Protein 3DCM (pdb70)

Secondary structure (DSSP, 8-state):
-TTSEEEEEE-SSEE-TT-SEE-PPPPHHHHHHHHHHHHHTT-SEEEEE---HHHHHHHHHHHHHHHTSGGGGT-SSSHHHHTTEEEESSHHHHHHHHHHHHSSPPEEEE--SS--SS-B-HHHHHHHHHH--S-EEEEE--TT---HHHHTT-SEEBPPTTTTSS-----HHHHHHHHHHHHTTT--

Nearest PDB structures (foldseek):
  3dcm-assembly1_X-2  TM=1.005E+00  e=1.474E-40  Thermotoga maritima
  8b1n-assembly1_A  TM=9.626E-01  e=6.301E-23  Calditerrivibrio nitroreducens DSM 19672
  8ri0-assembly1_A  TM=9.372E-01  e=7.337E-21  Calditerrivibrio nitroreducens DSM 19672
  8b1n-assembly1_B  TM=9.411E-01  e=2.298E-20  Calditerrivibrio nitroreducens DSM 19672
  8ri0-assembly1_B  TM=9.219E-01  e=1.674E-20  Calditerrivibrio nitroreducens DSM 19672

Sequence (188 aa):
MLEKVYVALIHYPIKGKDGSIISTAVTNLDVHDIARTARTYNLKGYYIVTNLRAQQDMVSKMLKFWREGFGSRYNPSRAESLKLVKLKSYLEDVLEDIESVEGERPLIFFTSAKKRENDISFEEGRRIIIETEKPVLILLGTGWGLPDEILEISDYVLEPIRAQSDFNHLSVRAAAAIIIDRLIGENY

B-factor: mean 24.38, std 9.19, range [11.13, 71.81]

Structure (mmCIF, N/CA/C/O backbone):
data_3DCM
#
_entry.id   3DCM
#
_cell.length_a   79.648
_cell.length_b   63.402
_cell.length_c   54.522
_cell.angle_alpha   90.000
_cell.angle_beta   129.030
_cell.angle_gamma   90.000
#
_symmetry.space_group_name_H-M   'C 1 2 1'
#
loop_
_entity.id
_entity.type
_entity.pdbx_description
1 polymer 'Uncharacterized protein TM_1570'
2 non-polymer S-ADENOSYLMETHIONINE
3 water water
#
loop_
_atom_site.group_PDB
_atom_site.id
_atom_site.type_symbol
_atom_site.label_atom_id
_atom_site.label_alt_id
_atom_site.label_comp_id
_atom_site.label_asym_id
_atom_site.label_entity_id
_atom_site.label_seq_id
_atom_site.pdbx_PDB_ins_code
_atom_site.Cartn_x
_atom_site.Cartn_y
_atom_site.Cartn_z
_atom_site.occupancy
_atom_site.B_iso_or_equiv
_atom_site.auth_seq_id
_atom_site.auth_comp_id
_atom_site.auth_asym_id
_atom_site.auth_atom_id
_atom_site.pdbx_PDB_model_num
ATOM 1 N N . MET A 1 1 ? 33.214 17.041 5.749 1.00 47.17 1 MET X N 1
ATOM 2 C CA . MET A 1 1 ? 33.924 17.077 7.068 1.00 47.05 1 MET X CA 1
ATOM 3 C C . MET A 1 1 ? 33.863 18.433 7.773 1.00 46.26 1 MET X C 1
ATOM 4 O O . MET A 1 1 ? 33.656 19.473 7.140 1.00 46.39 1 MET X O 1
ATOM 9 N N . LEU A 1 2 ? 34.076 18.399 9.088 1.00 45.15 2 LEU X N 1
ATOM 10 C CA . LEU A 1 2 ? 33.860 19.543 9.977 1.00 43.81 2 LEU X CA 1
ATOM 11 C C . LEU A 1 2 ? 34.745 20.768 9.690 1.00 42.81 2 LEU X C 1
ATOM 12 O O . LEU A 1 2 ? 34.464 21.864 10.185 1.00 42.80 2 LEU X O 1
ATOM 17 N N . GLU A 1 3 ? 35.803 20.582 8.899 1.00 41.25 3 GLU X N 1
ATOM 18 C CA . GLU A 1 3 ? 36.701 21.684 8.522 1.00 39.61 3 GLU X CA 1
ATOM 19 C C . GLU A 1 3 ? 36.302 22.320 7.178 1.00 37.82 3 GLU X C 1
ATOM 20 O O . GLU A 1 3 ? 37.129 22.963 6.514 1.00 37.81 3 GLU X O 1
ATOM 26 N N . LYS A 1 4 ? 35.037 22.149 6.788 1.00 35.10 4 LYS X N 1
ATOM 27 C CA . LYS A 1 4 ? 34.541 22.694 5.525 1.00 32.40 4 LYS X CA 1
ATOM 28 C C . LYS A 1 4 ? 33.087 23.160 5.646 1.00 30.17 4 LYS X C 1
ATOM 29 O O . LYS A 1 4 ? 32.275 22.969 4.741 1.00 29.72 4 LYS X O 1
ATOM 35 N N . VAL A 1 5 ? 32.774 23.774 6.781 1.00 27.33 5 VAL X N 1
ATOM 36 C CA . VAL A 1 5 ? 31.421 24.229 7.069 1.00 24.95 5 VAL X CA 1
ATOM 37 C C . VAL A 1 5 ? 31.406 25.751 7.200 1.00 23.29 5 VAL X C 1
ATOM 38 O O . VAL A 1 5 ? 32.252 26.333 7.881 1.00 22.50 5 VAL X O 1
ATOM 42 N N . TYR A 1 6 ? 30.443 26.377 6.532 1.00 21.44 6 TYR X N 1
ATOM 43 C CA . TYR A 1 6 ? 30.294 27.821 6.550 1.00 20.19 6 TYR X CA 1
ATOM 44 C C . TYR A 1 6 ? 28.933 28.204 7.104 1.00 19.43 6 TYR X C 1
ATOM 45 O O . TYR A 1 6 ? 27.974 27.426 7.039 1.00 19.06 6 TYR X O 1
ATOM 54 N N . VAL A 1 7 ? 28.846 29.416 7.636 1.00 18.27 7 VAL X N 1
ATOM 55 C CA . VAL A 1 7 ? 27.567 29.962 8.053 1.00 17.29 7 VAL X CA 1
ATOM 56 C C . VAL A 1 7 ? 27.392 31.360 7.443 1.00 17.05 7 VAL X C 1
ATOM 57 O O . VAL A 1 7 ? 28.366 32.107 7.283 1.00 16.59 7 VAL X O 1
ATOM 61 N N . ALA A 1 8 ? 26.163 31.693 7.054 1.00 16.35 8 ALA X N 1
ATOM 62 C CA . ALA A 1 8 ? 25.877 33.033 6.552 1.00 15.83 8 ALA X CA 1
ATOM 63 C C . ALA A 1 8 ? 24.626 33.619 7.194 1.00 15.63 8 ALA X C 1
ATOM 64 O O . ALA A 1 8 ? 23.593 32.952 7.306 1.00 15.86 8 ALA X O 1
ATOM 66 N N . LEU A 1 9 ? 24.749 34.864 7.638 1.00 14.83 9 LEU X N 1
ATOM 67 C CA . LEU A 1 9 ? 23.637 35.618 8.182 1.00 14.27 9 LEU X CA 1
ATOM 68 C C . LEU A 1 9 ? 23.101 36.526 7.095 1.00 14.21 9 LEU X C 1
ATOM 69 O O . LEU A 1 9 ? 23.800 37.435 6.628 1.00 14.07 9 LEU X O 1
ATOM 74 N N . ILE A 1 10 ? 21.858 36.278 6.699 1.00 14.23 10 ILE X N 1
ATOM 75 C CA . ILE A 1 10 ? 21.269 36.947 5.547 1.00 14.26 10 ILE X CA 1
ATOM 76 C C . ILE A 1 10 ? 20.454 38.156 5.990 1.00 14.38 10 ILE X C 1
ATOM 77 O O . ILE A 1 10 ? 19.573 38.030 6.830 1.00 13.98 10 ILE X O 1
ATOM 82 N N . HIS A 1 11 ? 20.762 39.320 5.411 1.00 14.53 11 HIS X N 1
ATOM 83 C CA . HIS A 1 11 ? 19.999 40.552 5.661 1.00 14.79 11 HIS X CA 1
ATOM 84 C C . HIS A 1 11 ? 19.208 41.007 4.432 1.00 15.13 11 HIS X C 1
ATOM 85 O O . HIS A 1 11 ? 18.324 41.855 4.543 1.00 15.22 11 HIS X O 1
ATOM 92 N N . TYR A 1 12 ? 19.510 40.404 3.279 1.00 15.19 12 TYR X N 1
ATOM 93 C CA . TYR A 1 12 ? 18.796 40.652 2.027 1.00 15.75 12 TYR X CA 1
ATOM 94 C C . TYR A 1 12 ? 19.037 39.502 1.031 1.00 15.57 12 TYR X C 1
ATOM 95 O O . TYR A 1 12 ? 20.176 39.074 0.862 1.00 15.97 12 TYR X O 1
ATOM 104 N N . PRO A 1 13 ? 17.976 38.992 0.372 1.00 15.83 13 PRO X N 1
ATOM 105 C CA . PRO A 1 13 ? 16.561 39.335 0.533 1.00 16.19 13 PRO X CA 1
ATOM 106 C C . PRO A 1 13 ? 16.007 38.674 1.796 1.00 17.00 13 PRO X C 1
ATOM 107 O O . PRO A 1 13 ? 16.369 37.539 2.099 1.00 17.07 13 PRO X O 1
ATOM 111 N N . ILE A 1 14 ? 15.184 39.408 2.539 1.00 17.81 14 ILE X N 1
ATOM 112 C CA . ILE A 1 14 ? 14.620 38.936 3.803 1.00 18.87 14 ILE X CA 1
ATOM 113 C C . ILE A 1 14 ? 13.127 39.256 3.835 1.00 20.09 14 ILE X C 1
ATOM 114 O O . ILE A 1 14 ? 12.693 40.261 3.266 1.00 20.11 14 ILE X O 1
ATOM 119 N N . LYS A 1 15 ? 12.341 38.394 4.474 1.00 21.46 15 LYS X N 1
ATOM 120 C CA . LYS A 1 15 ? 10.904 38.619 4.602 1.00 22.90 15 LYS X CA 1
ATOM 121 C C . LYS A 1 15 ? 10.615 39.768 5.565 1.00 23.68 15 LYS X C 1
ATOM 122 O O . LYS A 1 15 ? 11.169 39.825 6.659 1.00 23.54 15 LYS X O 1
ATOM 128 N N . GLY A 1 16 ? 9.759 40.692 5.140 1.00 25.01 16 GLY X N 1
ATOM 129 C CA . GLY A 1 16 ? 9.296 41.763 6.015 1.00 26.77 16 GLY X CA 1
ATOM 130 C C . GLY A 1 16 ? 8.064 41.291 6.758 1.00 28.26 16 GLY X C 1
ATOM 131 O O . GLY A 1 16 ? 7.595 40.169 6.533 1.00 28.43 16 GLY X O 1
ATOM 132 N N . LYS A 1 17 ? 7.534 42.146 7.632 1.00 29.46 17 LYS X N 1
ATOM 133 C CA . LYS A 1 17 ? 6.368 41.820 8.458 1.00 31.01 17 LYS X CA 1
ATOM 134 C C . LYS A 1 17 ? 5.162 41.442 7.604 1.00 31.53 17 LYS X C 1
ATOM 135 O O . LYS A 1 17 ? 4.342 40.616 8.002 1.00 31.93 17 LYS X O 1
ATOM 141 N N . ASP A 1 18 ? 5.073 42.059 6.430 1.00 31.99 18 ASP X N 1
ATOM 142 C CA . ASP A 1 18 ? 4.033 41.774 5.449 1.00 32.55 18 ASP X CA 1
ATOM 143 C C . ASP A 1 18 ? 4.594 40.797 4.418 1.00 32.33 18 ASP X C 1
ATOM 144 O O . ASP A 1 18 ? 3.885 40.398 3.482 1.00 32.65 18 ASP X O 1
ATOM 149 N N . GLY A 1 19 ? 5.907 40.487 4.598 1.00 31.81 19 GLY X N 1
ATOM 150 C CA . GLY A 1 19 ? 6.670 39.518 3.793 1.00 30.87 19 GLY X CA 1
ATOM 151 C C . GLY A 1 19 ? 6.402 39.693 2.137 1.00 29.90 19 GLY X C 1
ATOM 152 O O . GLY A 1 19 ? 6.583 38.716 1.414 1.00 30.25 19 GLY X O 1
ATOM 153 N N . SER A 1 20 ? 6.083 40.916 1.566 1.00 28.78 20 SER X N 1
ATOM 154 C CA . SER A 1 20 ? 7.402 41.682 1.002 1.00 27.45 20 SER X CA 1
ATOM 155 C C . SER A 1 20 ? 8.860 41.360 1.374 1.00 26.34 20 SER X C 1
ATOM 156 O O . SER A 1 20 ? 9.182 40.937 2.478 1.00 26.51 20 SER X O 1
ATOM 159 N N . ILE A 1 21 ? 9.729 41.608 0.397 1.00 25.00 21 ILE X N 1
ATOM 160 C CA . ILE A 1 21 ? 11.166 41.501 0.577 1.00 23.66 21 ILE X CA 1
ATOM 161 C C . ILE A 1 21 ? 11.730 42.812 1.115 1.00 22.92 21 ILE X C 1
ATOM 162 O O . ILE A 1 21 ? 11.518 43.879 0.532 1.00 23.01 21 ILE X O 1
ATOM 167 N N . ILE A 1 22 ? 12.451 42.715 2.229 1.00 21.39 22 ILE X N 1
ATOM 168 C CA . ILE A 1 22 ? 13.113 43.861 2.843 1.00 20.36 22 ILE X CA 1
ATOM 169 C C . ILE A 1 22 ? 14.609 43.617 2.983 1.00 20.15 22 ILE X C 1
ATOM 170 O O . ILE A 1 22 ? 15.084 42.508 2.764 1.00 19.62 22 ILE X O 1
ATOM 175 N N . SER A 1 23 ? 15.337 44.667 3.349 1.00 19.64 23 SER X N 1
ATOM 176 C CA . SER A 1 23 ? 16.766 44.591 3.621 1.00 19.33 23 SER X CA 1
ATOM 177 C C . SER A 1 23 ? 17.012 45.091 5.048 1.00 19.38 23 SER X C 1
ATOM 178 O O . SER A 1 23 ? 16.787 46.264 5.353 1.00 19.13 23 SER X O 1
ATOM 181 N N . THR A 1 24 ? 17.453 44.197 5.930 1.00 19.09 24 THR X N 1
ATOM 182 C CA . THR A 1 24 ? 17.576 44.540 7.348 1.00 18.54 24 THR X CA 1
ATOM 183 C C . THR A 1 24 ? 18.930 45.147 7.723 1.00 18.89 24 THR X C 1
ATOM 184 O O . THR A 1 24 ? 19.961 44.860 7.098 1.00 18.80 24 THR X O 1
ATOM 188 N N . ALA A 1 25 ? 18.917 45.982 8.760 1.00 18.69 25 ALA X N 1
ATOM 189 C CA . ALA A 1 25 ? 20.150 46.459 9.372 1.00 19.02 25 ALA X CA 1
ATOM 190 C C . ALA A 1 25 ? 20.863 45.286 10.053 1.00 19.22 25 ALA X C 1
ATOM 191 O O . ALA A 1 25 ? 20.220 44.359 10.548 1.00 19.05 25 ALA X O 1
ATOM 193 N N . VAL A 1 26 ? 22.189 45.318 10.051 1.00 19.75 26 VAL X N 1
ATOM 194 C CA . VAL A 1 26 ? 22.987 44.307 10.742 1.00 20.18 26 VAL X CA 1
ATOM 195 C C . VAL A 1 26 ? 23.062 44.730 12.207 1.00 21.18 26 VAL X C 1
ATOM 196 O O . VAL A 1 26 ? 23.542 45.829 12.501 1.00 20.92 26 VAL X O 1
ATOM 200 N N . THR A 1 27 ? 22.586 43.885 13.125 1.00 21.82 27 THR X N 1
ATOM 201 C CA . THR A 1 27 ? 22.790 44.203 14.538 1.00 22.78 27 THR X CA 1
ATOM 202 C C . THR A 1 27 ? 24.213 43.804 14.894 1.00 23.17 27 THR X C 1
ATOM 203 O O . THR A 1 27 ? 24.659 42.685 14.594 1.00 23.07 27 THR X O 1
ATOM 207 N N . ASN A 1 28 ? 24.942 44.758 15.467 1.00 23.60 28 ASN X N 1
ATOM 208 C CA . ASN A 1 28 ? 26.366 44.599 15.763 1.00 24.24 28 ASN X CA 1
ATOM 209 C C . ASN A 1 28 ? 26.697 43.324 16.534 1.00 23.66 28 ASN X C 1
ATOM 210 O O . ASN A 1 28 ? 27.660 42.624 16.201 1.00 23.85 28 ASN X O 1
ATOM 215 N N . LEU A 1 29 ? 25.897 43.027 17.558 1.00 23.05 29 LEU X N 1
ATOM 216 C CA . LEU A 1 29 ? 26.108 41.830 18.378 1.00 22.46 29 LEU X CA 1
ATOM 217 C C . LEU A 1 29 ? 26.047 40.517 17.596 1.00 21.36 29 LEU X C 1
ATOM 218 O O . LEU A 1 29 ? 26.727 39.565 17.959 1.00 21.03 29 LEU X O 1
ATOM 223 N N . ASP A 1 30 ? 25.251 40.478 16.528 1.00 20.39 30 ASP X N 1
ATOM 224 C CA . ASP A 1 30 ? 25.168 39.294 15.650 1.00 19.93 30 ASP X CA 1
ATOM 225 C C . ASP A 1 30 ? 26.503 38.940 15.022 1.00 19.62 30 ASP X C 1
ATOM 226 O O . ASP A 1 30 ? 26.799 37.767 14.786 1.00 19.58 30 ASP X O 1
ATOM 231 N N . VAL A 1 31 ? 27.308 39.955 14.732 1.00 19.64 31 VAL X N 1
ATOM 232 C CA . VAL A 1 31 ? 28.608 39.709 14.115 1.00 19.42 31 VAL X CA 1
ATOM 233 C C . VAL A 1 31 ? 29.533 39.022 15.119 1.00 19.22 31 VAL X C 1
ATOM 234 O O . VAL A 1 31 ? 30.053 37.950 14.829 1.00 19.06 31 VAL X O 1
ATOM 238 N N . HIS A 1 32 ? 29.703 39.628 16.296 1.00 18.85 32 HIS X N 1
ATOM 239 C CA . HIS A 1 32 ? 30.542 39.074 17.372 1.00 18.96 32 HIS X CA 1
ATOM 240 C C . HIS A 1 32 ? 30.025 37.727 17.876 1.00 18.01 32 HIS X C 1
ATOM 241 O O . HIS A 1 32 ? 30.806 36.808 18.110 1.00 17.83 32 HIS X O 1
ATOM 248 N N . ASP A 1 33 ? 28.706 37.627 18.043 1.00 17.10 33 ASP X N 1
ATOM 249 C CA . ASP A 1 33 ? 28.077 36.475 18.686 1.00 16.80 33 ASP X CA 1
ATOM 250 C C . ASP A 1 33 ? 28.248 35.214 17.846 1.00 16.49 33 ASP X C 1
ATOM 251 O O . ASP A 1 33 ? 28.722 34.188 18.332 1.00 16.50 33 ASP X O 1
ATOM 256 N N . ILE A 1 34 ? 27.856 35.300 16.582 1.00 16.32 34 ILE X N 1
ATOM 257 C CA . ILE A 1 34 ? 27.895 34.135 15.703 1.00 16.06 34 ILE X CA 1
ATOM 258 C C . ILE A 1 34 ? 29.333 33.810 15.255 1.00 16.07 34 ILE X C 1
ATOM 259 O O . ILE A 1 34 ? 29.659 32.650 15.006 1.00 15.48 34 ILE X O 1
ATOM 264 N N . ALA A 1 35 ? 30.199 34.827 15.195 1.00 16.02 35 ALA X N 1
ATOM 265 C CA . ALA A 1 35 ? 31.629 34.588 14.964 1.00 15.72 35 ALA X CA 1
ATOM 266 C C . ALA A 1 35 ? 32.241 33.723 16.068 1.00 15.70 35 ALA X C 1
ATOM 267 O O . ALA A 1 35 ? 32.986 32.798 15.781 1.00 15.55 35 ALA X O 1
ATOM 269 N N . ARG A 1 36 ? 31.919 34.020 17.326 1.00 15.57 36 ARG X N 1
ATOM 270 C CA . ARG A 1 36 ? 32.382 33.203 18.454 1.00 15.91 36 ARG X CA 1
ATOM 271 C C . ARG A 1 36 ? 31.873 31.758 18.378 1.00 15.23 36 ARG X C 1
ATOM 272 O O . ARG A 1 36 ? 32.613 30.822 18.660 1.00 15.13 36 ARG X O 1
ATOM 280 N N . THR A 1 37 ? 30.608 31.581 18.004 1.00 14.58 37 THR X N 1
ATOM 281 C CA . THR A 1 37 ? 30.037 30.236 17.857 1.00 14.77 37 THR X CA 1
ATOM 282 C C . THR A 1 37 ? 30.744 29.491 16.724 1.00 15.10 37 THR X C 1
ATOM 283 O O . THR A 1 37 ? 31.172 28.348 16.894 1.00 15.28 37 THR X O 1
ATOM 287 N N . ALA A 1 38 ? 30.898 30.158 15.579 1.00 15.32 38 ALA X N 1
ATOM 288 C CA . ALA A 1 38 ? 31.597 29.565 14.443 1.00 15.85 38 ALA X CA 1
ATOM 289 C C . ALA A 1 38 ? 33.030 29.181 14.829 1.00 16.12 38 ALA X C 1
ATOM 290 O O . ALA A 1 38 ? 33.499 28.085 14.498 1.00 16.00 38 ALA X O 1
ATOM 292 N N . ARG A 1 39 ? 33.710 30.073 15.554 1.00 16.40 39 ARG X N 1
ATOM 293 C CA . ARG A 1 39 ? 35.101 29.829 15.955 1.00 16.98 39 ARG X CA 1
ATOM 294 C C . ARG A 1 39 ? 35.227 28.652 16.928 1.00 17.29 39 ARG X C 1
ATOM 295 O O . ARG A 1 39 ? 36.117 27.808 16.787 1.00 17.79 39 ARG X O 1
ATOM 303 N N . THR A 1 40 ? 34.332 28.609 17.908 1.00 17.53 40 THR X N 1
ATOM 304 C CA . THR A 1 40 ? 34.268 27.527 18.895 1.00 17.73 40 THR X CA 1
ATOM 305 C C . THR A 1 40 ? 34.134 26.142 18.243 1.00 18.11 40 THR X C 1
ATOM 306 O O . THR A 1 40 ? 34.789 25.187 18.666 1.00 18.36 40 THR X O 1
ATOM 310 N N . TYR A 1 41 ? 33.324 26.049 17.190 1.00 18.29 41 TYR X N 1
ATOM 311 C CA . TYR A 1 41 ? 33.083 24.775 16.502 1.00 18.44 41 TYR X CA 1
ATOM 312 C C . TYR A 1 41 ? 33.958 24.577 15.258 1.00 19.02 41 TYR X C 1
ATOM 313 O O . TYR A 1 41 ? 33.729 23.664 14.455 1.00 18.34 41 TYR X O 1
ATOM 322 N N . ASN A 1 42 ? 34.975 25.430 15.119 1.00 19.85 42 ASN X N 1
ATOM 323 C CA . ASN A 1 42 ? 35.954 25.326 14.027 1.00 20.64 42 ASN X CA 1
ATOM 324 C C . ASN A 1 42 ? 35.353 25.354 12.615 1.00 20.76 42 ASN X C 1
ATOM 325 O O . ASN A 1 42 ? 35.807 24.634 11.720 1.00 21.24 42 ASN X O 1
ATOM 330 N N . LEU A 1 43 ? 34.331 26.188 12.424 1.00 20.53 43 LEU X N 1
ATOM 331 C CA . LEU A 1 43 ? 33.778 26.433 11.094 1.00 20.41 43 LEU X CA 1
ATOM 332 C C . LEU A 1 43 ? 34.791 27.224 10.267 1.00 20.11 43 LEU X C 1
ATOM 333 O O . LEU A 1 43 ? 35.681 27.879 10.818 1.00 19.49 43 LEU X O 1
ATOM 338 N N . LYS A 1 44 ? 34.665 27.145 8.947 1.00 19.70 44 LYS X N 1
ATOM 339 C CA . LYS A 1 44 ? 35.658 27.747 8.067 1.00 19.55 44 LYS X CA 1
ATOM 340 C C . LYS A 1 44 ? 35.447 29.246 7.861 1.00 18.95 44 LYS X C 1
ATOM 341 O O . LYS A 1 44 ? 36.413 30.006 7.756 1.00 18.91 44 LYS X O 1
ATOM 347 N N . GLY A 1 45 ? 34.187 29.666 7.819 1.00 18.47 45 GLY X N 1
ATOM 348 C CA . GLY A 1 45 ? 33.850 31.058 7.564 1.00 17.97 45 GLY X CA 1
ATOM 349 C C . GLY A 1 45 ? 32.453 31.446 8.005 1.00 17.98 45 GLY X C 1
ATOM 350 O O . GLY A 1 45 ? 31.540 30.610 8.074 1.00 17.44 45 GLY X O 1
ATOM 351 N N . TYR A 1 46 ? 32.306 32.732 8.309 1.00 17.49 46 TYR X N 1
ATOM 352 C CA . TYR A 1 46 ? 31.035 33.326 8.673 1.00 17.14 46 TYR X CA 1
ATOM 353 C C . TYR A 1 46 ? 30.827 34.538 7.774 1.00 17.26 46 TYR X C 1
ATOM 354 O O . TYR A 1 46 ? 31.561 35.529 7.860 1.00 17.05 46 TYR X O 1
ATOM 363 N N . TYR A 1 47 ? 29.832 34.440 6.893 1.00 17.00 47 TYR X N 1
ATOM 364 C CA . TYR A 1 47 ? 29.503 35.532 5.989 1.00 16.90 47 TYR X CA 1
ATOM 365 C C . TYR A 1 47 ? 28.391 36.422 6.536 1.00 16.78 47 TYR X C 1
ATOM 366 O O . TYR A 1 47 ? 27.363 35.933 7.004 1.00 16.29 47 TYR X O 1
ATOM 375 N N . ILE A 1 48 ? 28.625 37.730 6.481 1.00 16.76 48 ILE X N 1
ATOM 376 C CA . ILE A 1 48 ? 27.601 38.729 6.757 1.00 16.65 48 ILE X CA 1
ATOM 377 C C . ILE A 1 48 ? 27.172 39.265 5.411 1.00 16.48 48 ILE X C 1
ATOM 378 O O . ILE A 1 48 ? 27.969 39.879 4.687 1.00 16.14 48 ILE X O 1
ATOM 383 N N . VAL A 1 49 ? 25.909 39.023 5.077 1.00 15.99 49 VAL X N 1
ATOM 384 C CA . VAL A 1 49 ? 25.396 39.321 3.760 1.00 15.95 49 VAL X CA 1
ATOM 385 C C . VAL A 1 49 ? 24.427 40.495 3.856 1.00 15.68 49 VAL X C 1
ATOM 386 O O . VAL A 1 49 ? 23.373 40.384 4.466 1.00 15.81 49 VAL X O 1
ATOM 390 N N . THR A 1 50 ? 24.806 41.620 3.251 1.00 15.29 50 THR X N 1
ATOM 391 C CA . THR A 1 50 ? 23.973 42.821 3.234 1.00 15.17 50 THR X CA 1
ATOM 392 C C . THR A 1 50 ? 24.297 43.685 2.012 1.00 15.38 50 THR X C 1
ATOM 393 O O . THR A 1 50 ? 25.469 43.930 1.712 1.00 15.33 50 THR X O 1
ATOM 397 N N . ASN A 1 51 ? 23.253 44.133 1.318 1.00 15.68 51 ASN X N 1
ATOM 398 C CA . ASN A 1 51 ? 23.407 44.997 0.142 1.00 16.19 51 ASN X CA 1
ATOM 399 C C . ASN A 1 51 ? 23.267 46.485 0.495 1.00 16.80 51 ASN X C 1
ATOM 400 O O . ASN A 1 51 ? 23.185 47.334 -0.397 1.00 16.85 51 ASN X O 1
ATOM 405 N N . LEU A 1 52 ? 23.210 46.785 1.792 1.00 17.27 52 LEU X N 1
ATOM 406 C CA . LEU A 1 52 ? 23.131 48.169 2.262 1.00 18.03 52 LEU X CA 1
ATOM 407 C C . LEU A 1 52 ? 24.530 48.705 2.532 1.00 18.26 52 LEU X C 1
ATOM 408 O O . LEU A 1 52 ? 25.228 48.239 3.436 1.00 18.68 52 LEU X O 1
ATOM 413 N N . ARG A 1 53 ? 24.950 49.684 1.733 1.00 19.19 53 ARG X N 1
ATOM 414 C CA . ARG A 1 53 ? 26.302 50.239 1.866 1.00 19.47 53 ARG X CA 1
ATOM 415 C C . ARG A 1 53 ? 26.569 50.852 3.250 1.00 19.59 53 ARG X C 1
ATOM 416 O O . ARG A 1 53 ? 27.684 50.764 3.739 1.00 19.68 53 ARG X O 1
ATOM 424 N N . ALA A 1 54 ? 25.548 51.439 3.878 1.00 20.13 54 ALA X N 1
ATOM 425 C CA . ALA A 1 54 ? 25.676 51.944 5.263 1.00 21.14 54 ALA X CA 1
ATOM 426 C C . ALA A 1 54 ? 25.998 50.815 6.262 1.00 21.57 54 ALA X C 1
ATOM 427 O O . ALA A 1 54 ? 26.782 51.012 7.194 1.00 21.40 54 ALA X O 1
ATOM 429 N N . GLN A 1 55 ? 25.397 49.641 6.052 1.00 22.08 55 GLN X N 1
ATOM 430 C CA . GLN A 1 55 ? 25.671 48.461 6.887 1.00 22.40 55 GLN X CA 1
ATOM 431 C C . GLN A 1 55 ? 27.050 47.876 6.613 1.00 23.05 55 GLN X C 1
ATOM 432 O O . GLN A 1 55 ? 27.779 47.542 7.550 1.00 23.00 55 GLN X O 1
ATOM 438 N N . GLN A 1 56 ? 27.405 47.770 5.330 1.00 23.79 56 GLN X N 1
ATOM 439 C CA . GLN A 1 56 ? 28.732 47.304 4.901 1.00 24.99 56 GLN X CA 1
ATOM 440 C C . GLN A 1 56 ? 29.845 48.183 5.478 1.00 25.29 56 GLN X C 1
ATOM 441 O O . GLN A 1 56 ? 30.902 47.686 5.877 1.00 25.48 56 GLN X O 1
ATOM 447 N N . ASP A 1 57 ? 29.594 49.490 5.521 1.00 25.77 57 ASP X N 1
ATOM 448 C CA . ASP A 1 57 ? 30.539 50.445 6.093 1.00 26.37 57 ASP X CA 1
ATOM 449 C C . ASP A 1 57 ? 30.688 50.249 7.608 1.00 26.06 57 ASP X C 1
ATOM 450 O O . ASP A 1 57 ? 31.803 50.116 8.111 1.00 25.90 57 ASP X O 1
ATOM 455 N N . MET A 1 58 ? 29.566 50.217 8.324 1.00 26.18 58 MET X N 1
ATOM 456 C CA . MET A 1 58 ? 29.575 49.961 9.774 1.00 26.39 58 MET X CA 1
ATOM 457 C C . MET A 1 58 ? 30.299 48.654 10.127 1.00 26.01 58 MET X C 1
ATOM 458 O O . MET A 1 58 ? 31.151 48.644 11.012 1.00 25.55 58 MET X O 1
ATOM 463 N N . VAL A 1 59 ? 29.974 47.563 9.430 1.00 25.93 59 VAL X N 1
ATOM 464 C CA . VAL A 1 59 ? 30.629 46.272 9.685 1.00 25.96 59 VAL X CA 1
ATOM 465 C C . VAL A 1 59 ? 32.140 46.289 9.372 1.00 26.16 59 VAL X C 1
ATOM 466 O O . VAL A 1 59 ? 32.938 45.793 10.170 1.00 25.62 59 VAL X O 1
ATOM 470 N N . SER A 1 60 ? 32.527 46.871 8.234 1.00 26.65 60 SER X N 1
ATOM 471 C CA . SER A 1 60 ? 33.947 47.003 7.866 1.00 27.39 60 SER X CA 1
ATOM 472 C C . SER A 1 60 ? 34.755 47.787 8.894 1.00 27.63 60 SER X C 1
ATOM 473 O O . SER A 1 60 ? 35.864 47.387 9.253 1.00 27.63 60 SER X O 1
ATOM 476 N N . LYS A 1 61 ? 34.203 48.912 9.348 1.00 28.00 61 LYS X N 1
ATOM 477 C CA . LYS A 1 61 ? 34.867 49.752 10.343 1.00 28.48 61 LYS X CA 1
ATOM 478 C C . LYS A 1 61 ? 35.022 48.985 11.656 1.00 28.55 61 LYS X C 1
ATOM 479 O O . LYS A 1 61 ? 36.105 48.955 12.256 1.00 28.40 61 LYS X O 1
ATOM 485 N N . MET A 1 62 ? 33.938 48.341 12.079 1.00 28.57 62 MET X N 1
ATOM 486 C CA . MET A 1 62 ? 33.951 47.514 13.275 1.00 28.95 62 MET X CA 1
ATOM 487 C C . MET A 1 62 ? 34.982 46.383 13.178 1.00 28.62 62 MET X C 1
ATOM 488 O O . MET A 1 62 ? 35.706 46.120 14.136 1.00 28.19 62 MET X O 1
ATOM 493 N N . LEU A 1 63 ? 35.045 45.727 12.020 1.00 28.49 63 LEU X N 1
ATOM 494 C CA . LEU A 1 63 ? 35.999 44.646 11.799 1.00 28.59 63 LEU X CA 1
ATOM 495 C C . LEU A 1 63 ? 37.452 45.107 11.949 1.00 29.10 63 LEU X C 1
ATOM 496 O O . LEU A 1 63 ? 38.232 44.458 12.646 1.00 28.76 63 LEU X O 1
ATOM 501 N N . LYS A 1 64 ? 37.818 46.232 11.334 1.00 29.76 64 LYS X N 1
ATOM 502 C CA . LYS A 1 64 ? 39.201 46.708 11.478 1.00 30.73 64 LYS X CA 1
ATOM 503 C C . LYS A 1 64 ? 39.548 47.291 12.854 1.00 30.86 64 LYS X C 1
ATOM 504 O O . LYS A 1 64 ? 40.696 47.200 13.282 1.00 30.53 64 LYS X O 1
ATOM 510 N N . PHE A 1 65 ? 38.564 47.853 13.555 1.00 31.30 65 PHE X N 1
ATOM 511 C CA . PHE A 1 65 ? 38.770 48.254 14.949 1.00 32.09 65 PHE X CA 1
ATOM 512 C C . PHE A 1 65 ? 39.206 47.045 15.774 1.00 32.69 65 PHE X C 1
ATOM 513 O O . PHE A 1 65 ? 40.202 47.108 16.497 1.00 32.56 65 PHE X O 1
ATOM 521 N N . TRP A 1 66 ? 38.469 45.943 15.642 1.00 33.31 66 TRP X N 1
ATOM 522 C CA . TRP A 1 66 ? 38.740 44.739 16.424 1.00 34.16 66 TRP X CA 1
ATOM 523 C C . TRP A 1 66 ? 39.842 43.844 15.849 1.00 34.91 66 TRP X C 1
ATOM 524 O O . TRP A 1 66 ? 40.425 43.048 16.582 1.00 35.10 66 TRP X O 1
ATOM 535 N N . ARG A 1 67 ? 40.131 43.981 14.555 1.00 35.88 67 ARG X N 1
ATOM 536 C CA . ARG A 1 67 ? 41.145 43.148 13.891 1.00 36.89 67 ARG X CA 1
ATOM 537 C C . ARG A 1 67 ? 42.509 43.833 13.720 1.00 37.63 67 ARG X C 1
ATOM 538 O O . ARG A 1 67 ? 43.544 43.164 13.733 1.00 37.80 67 ARG X O 1
ATOM 546 N N . GLU A 1 68 ? 42.500 45.157 13.583 1.00 38.53 68 GLU X N 1
ATOM 547 C CA . GLU A 1 68 ? 43.715 45.942 13.344 1.00 39.56 68 GLU X CA 1
ATOM 548 C C . GLU A 1 68 ? 43.912 47.058 14.381 1.00 39.80 68 GLU X C 1
ATOM 549 O O . GLU A 1 68 ? 45.041 47.320 14.811 1.00 40.12 68 GLU X O 1
ATOM 555 N N . GLY A 1 69 ? 42.815 47.705 14.777 1.00 40.06 69 GLY X N 1
ATOM 556 C CA . GLY A 1 69 ? 42.856 48.862 15.675 1.00 40.21 69 GLY X CA 1
ATOM 557 C C . GLY A 1 69 ? 43.067 48.536 17.144 1.00 40.50 69 GLY X C 1
ATOM 558 O O . GLY A 1 69 ? 43.551 47.457 17.492 1.00 40.33 69 GLY X O 1
ATOM 559 N N . PHE A 1 70 ? 42.702 49.483 18.006 1.00 41.00 70 PHE X N 1
ATOM 560 C CA . PHE A 1 70 ? 42.859 49.346 19.458 1.00 41.50 70 PHE X CA 1
ATOM 561 C C . PHE A 1 70 ? 42.153 48.112 20.011 1.00 41.95 70 PHE X C 1
ATOM 562 O O . PHE A 1 70 ? 42.674 47.447 20.909 1.00 41.84 70 PHE X O 1
ATOM 570 N N . GLY A 1 71 ? 40.978 47.811 19.459 1.00 42.58 71 GLY X N 1
ATOM 571 C CA . GLY A 1 71 ? 40.216 46.615 19.823 1.00 43.63 71 GLY X CA 1
ATOM 572 C C . GLY A 1 71 ? 41.000 45.317 19.749 1.00 44.50 71 GLY X C 1
ATOM 573 O O . GLY A 1 71 ? 40.806 44.426 20.577 1.00 44.49 71 GLY X O 1
ATOM 574 N N . SER A 1 72 ? 41.894 45.219 18.765 1.00 45.53 72 SER X N 1
ATOM 575 C CA . SER A 1 72 ? 42.750 44.042 18.585 1.00 46.66 72 SER X CA 1
ATOM 576 C C . SER A 1 72 ? 43.834 43.890 19.660 1.00 47.46 72 SER X C 1
ATOM 577 O O . SER A 1 72 ? 44.526 42.868 19.706 1.00 47.74 72 SER X O 1
ATOM 580 N N . ARG A 1 73 ? 43.982 44.895 20.520 1.00 48.43 73 ARG X N 1
ATOM 581 C CA . ARG A 1 73 ? 45.018 44.855 21.555 1.00 49.48 73 ARG X CA 1
ATOM 582 C C . ARG A 1 73 ? 44.486 44.855 22.994 1.00 49.93 73 ARG X C 1
ATOM 583 O O . ARG A 1 73 ? 45.282 44.900 23.941 1.00 50.31 73 ARG X O 1
ATOM 591 N N . TYR A 1 74 ? 43.157 44.800 23.166 1.00 50.40 74 TYR X N 1
ATOM 592 C CA . TYR A 1 74 ? 42.584 44.698 24.521 1.00 50.88 74 TYR X CA 1
ATOM 593 C C . TYR A 1 74 ? 41.464 43.655 24.670 1.00 50.84 74 TYR X C 1
ATOM 594 O O . TYR A 1 74 ? 40.963 43.408 25.788 1.00 50.81 74 TYR X O 1
ATOM 603 N N . ASN A 1 75 ? 41.056 43.063 23.549 1.00 50.78 75 ASN X N 1
ATOM 604 C CA . ASN A 1 75 ? 40.561 41.688 23.550 1.00 50.75 75 ASN X CA 1
ATOM 605 C C . ASN A 1 75 ? 41.812 40.826 23.105 1.00 50.49 75 ASN X C 1
ATOM 606 O O . ASN A 1 75 ? 43.016 41.179 23.278 1.00 50.70 75 ASN X O 1
ATOM 611 N N . PRO A 1 76 ? 41.596 39.782 22.250 1.00 50.12 76 PRO X N 1
ATOM 612 C CA . PRO A 1 76 ? 42.157 38.464 22.204 1.00 49.60 76 PRO X CA 1
ATOM 613 C C . PRO A 1 76 ? 41.502 37.062 22.699 1.00 48.93 76 PRO X C 1
ATOM 614 O O . PRO A 1 76 ? 42.235 36.115 23.090 1.00 49.21 76 PRO X O 1
ATOM 618 N N . SER A 1 77 ? 40.159 36.871 22.594 1.00 47.77 77 SER X N 1
ATOM 619 C CA . SER A 1 77 ? 39.521 36.702 21.235 1.00 46.63 77 SER X CA 1
ATOM 620 C C . SER A 1 77 ? 38.260 37.293 20.926 1.00 45.62 77 SER X C 1
ATOM 621 O O . SER A 1 77 ? 37.250 36.582 20.790 1.00 45.59 77 SER X O 1
ATOM 624 N N . ARG A 1 78 ? 38.280 38.626 20.772 1.00 44.13 78 ARG X N 1
ATOM 625 C CA . ARG A 1 78 ? 37.373 39.244 19.842 1.00 42.50 78 ARG X CA 1
ATOM 626 C C . ARG A 1 78 ? 37.971 39.041 18.445 1.00 40.97 78 ARG X C 1
ATOM 627 O O . ARG A 1 78 ? 37.320 38.471 17.566 1.00 40.62 78 ARG X O 1
ATOM 635 N N . ALA A 1 79 ? 39.232 39.450 18.269 1.00 39.04 79 ALA X N 1
ATOM 636 C CA . ALA A 1 79 ? 39.931 39.383 16.976 1.00 37.16 79 ALA X CA 1
ATOM 637 C C . ALA A 1 79 ? 40.121 37.973 16.433 1.00 35.80 79 ALA X C 1
ATOM 638 O O . ALA A 1 79 ? 40.064 37.768 15.224 1.00 35.67 79 ALA X O 1
ATOM 640 N N . GLU A 1 80 ? 40.362 37.017 17.327 1.00 34.11 80 GLU X N 1
ATOM 641 C CA . GLU A 1 80 ? 40.526 35.608 16.963 1.00 32.71 80 GLU X CA 1
ATOM 642 C C . GLU A 1 80 ? 39.251 35.063 16.323 1.00 31.42 80 GLU X C 1
ATOM 643 O O . GLU A 1 80 ? 39.303 34.446 15.263 1.00 31.31 80 GLU X O 1
ATOM 649 N N . SER A 1 81 ? 38.112 35.304 16.966 1.00 29.52 81 SER X N 1
ATOM 650 C CA . SER A 1 81 ? 36.832 34.860 16.428 1.00 28.05 81 SER X CA 1
ATOM 651 C C . SER A 1 81 ? 36.429 35.643 15.174 1.00 27.02 81 SER X C 1
ATOM 652 O O . SER A 1 81 ? 35.866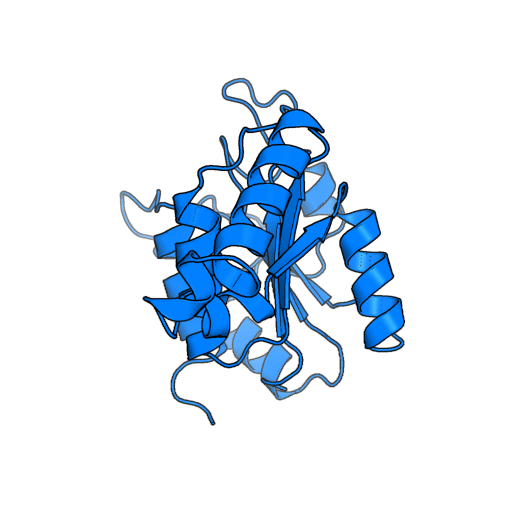 35.076 14.236 1.00 26.67 81 SER X O 1
ATOM 655 N N . LEU A 1 82 ? 36.755 36.934 15.144 1.00 25.65 82 LEU X N 1
ATOM 656 C CA . LEU A 1 82 ? 36.355 37.815 14.038 1.00 24.57 82 LEU X CA 1
ATOM 657 C C . LEU A 1 82 ? 37.126 37.604 12.730 1.00 23.95 82 LEU X C 1
ATOM 658 O O . LEU A 1 82 ? 36.700 38.092 11.685 1.00 23.43 82 LEU X O 1
ATOM 663 N N . LYS A 1 83 ? 38.244 36.880 12.792 1.00 23.52 83 LYS X N 1
ATOM 664 C CA . LYS A 1 83 ? 39.035 36.551 11.599 1.00 23.50 83 LYS X CA 1
ATOM 665 C C . LYS A 1 83 ? 38.229 35.718 10.595 1.00 22.92 83 LYS X C 1
ATOM 666 O O . LYS A 1 83 ? 38.497 35.748 9.398 1.00 22.75 83 LYS X O 1
ATOM 672 N N . LEU A 1 84 ? 37.232 34.995 11.102 1.00 22.22 84 LEU X N 1
ATOM 673 C CA . LEU A 1 84 ? 36.367 34.145 10.290 1.00 21.72 84 LEU X CA 1
ATOM 674 C C . LEU A 1 84 ? 35.351 34.932 9.461 1.00 21.08 84 LEU X C 1
ATOM 675 O O . LEU A 1 84 ? 34.769 34.391 8.514 1.00 21.06 84 LEU X O 1
ATOM 680 N N . VAL A 1 85 ? 35.138 36.197 9.824 1.00 20.53 85 VAL X N 1
ATOM 681 C CA . VAL A 1 85 ? 34.069 37.016 9.236 1.00 20.00 85 VAL X CA 1
ATOM 682 C C . VAL A 1 85 ? 34.463 37.584 7.868 1.00 20.20 85 VAL X C 1
ATOM 683 O O . VAL A 1 85 ? 35.558 38.135 7.697 1.00 19.80 85 VAL X O 1
ATOM 687 N N . LYS A 1 86 ? 33.559 37.426 6.905 1.00 20.13 86 LYS X N 1
ATOM 688 C CA . LYS A 1 86 ? 33.680 38.037 5.584 1.00 20.62 86 LYS X CA 1
ATOM 689 C C . LYS A 1 86 ? 32.380 38.742 5.237 1.00 20.26 86 LYS X C 1
ATOM 690 O O . LYS A 1 86 ? 31.295 38.192 5.427 1.00 20.16 86 LYS X O 1
ATOM 696 N N . LEU A 1 87 ? 32.498 39.957 4.717 1.00 20.34 87 LEU X N 1
ATOM 697 C CA . LEU A 1 87 ? 31.354 40.719 4.244 1.00 20.55 87 LEU X CA 1
ATOM 698 C C . LEU A 1 87 ? 31.109 40.462 2.776 1.00 20.27 87 LEU X C 1
ATOM 699 O O . LEU A 1 87 ? 32.041 40.520 1.974 1.00 20.56 87 LEU X O 1
ATOM 704 N N . LYS A 1 88 ? 29.854 40.197 2.421 1.00 19.59 88 LYS X N 1
ATOM 705 C CA . LYS A 1 88 ? 29.461 40.046 1.021 1.00 19.35 88 LYS X CA 1
ATOM 706 C C . LYS A 1 88 ? 28.134 40.753 0.783 1.00 19.16 88 LYS X C 1
ATOM 707 O O . LYS A 1 88 ? 27.309 40.834 1.686 1.00 19.05 88 LYS X O 1
ATOM 713 N N . SER A 1 89 ? 27.934 41.272 -0.425 1.00 18.58 89 SER X N 1
ATOM 714 C CA . SER A 1 89 ? 26.724 42.033 -0.734 1.00 18.60 89 SER X CA 1
ATOM 715 C C . SER A 1 89 ? 25.482 41.168 -0.996 1.00 18.35 89 SER X C 1
ATOM 716 O O . SER A 1 89 ? 24.364 41.592 -0.703 1.00 18.15 89 SER X O 1
ATOM 719 N N . TYR A 1 90 ? 25.685 39.971 -1.551 1.00 18.34 90 TYR X N 1
ATOM 720 C CA . TYR A 1 90 ? 24.585 39.073 -1.949 1.00 18.22 90 TYR X CA 1
ATOM 721 C C . TYR A 1 90 ? 24.930 37.633 -1.658 1.00 17.83 90 TYR X C 1
ATOM 722 O O . TYR A 1 90 ? 26.113 37.281 -1.548 1.00 17.43 90 TYR X O 1
ATOM 731 N N . LEU A 1 91 ? 23.892 36.804 -1.540 1.00 17.50 91 LEU X N 1
ATOM 732 C CA . LEU A 1 91 ? 24.070 35.372 -1.358 1.00 18.03 91 LEU X CA 1
ATOM 733 C C . LEU A 1 91 ? 24.887 34.783 -2.507 1.00 18.27 91 LEU X C 1
ATOM 734 O O . LEU A 1 91 ? 25.776 33.973 -2.280 1.00 17.85 91 LEU X O 1
ATOM 739 N N . GLU A 1 92 ? 24.594 35.223 -3.732 1.00 18.87 92 GLU X N 1
ATOM 740 C CA . GLU A 1 92 ? 25.331 34.771 -4.915 1.00 19.50 92 GLU X CA 1
ATOM 741 C C . GLU A 1 92 ? 26.836 35.012 -4.767 1.00 19.35 92 GLU X C 1
ATOM 742 O O . GLU A 1 92 ? 27.636 34.183 -5.188 1.00 19.12 92 GLU X O 1
ATOM 748 N N . ASP A 1 93 ? 27.211 36.130 -4.143 1.00 19.22 93 ASP X N 1
ATOM 749 C CA . ASP A 1 93 ? 28.631 36.445 -3.911 1.00 19.52 93 ASP X CA 1
ATOM 750 C C . ASP A 1 93 ? 29.277 35.508 -2.894 1.00 19.21 93 ASP X C 1
ATOM 751 O O . ASP A 1 93 ? 30.474 35.207 -2.975 1.00 19.06 93 ASP X O 1
ATOM 756 N N . VAL A 1 94 ? 28.481 35.078 -1.920 1.00 18.87 94 VAL X N 1
ATOM 757 C CA . VAL A 1 94 ? 28.907 34.072 -0.962 1.00 18.54 94 VAL X CA 1
ATOM 758 C C . VAL A 1 94 ? 29.160 32.755 -1.695 1.00 18.41 94 VAL X C 1
ATOM 759 O O . VAL A 1 94 ? 30.237 32.175 -1.575 1.00 17.82 94 VAL X O 1
ATOM 763 N N . LEU A 1 95 ? 28.168 32.301 -2.462 1.00 18.85 95 LEU X N 1
ATOM 764 C CA . LEU A 1 95 ? 28.283 31.055 -3.223 1.00 19.60 95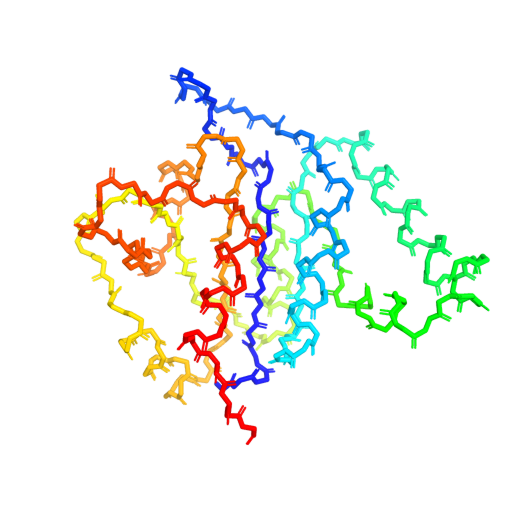 LEU X CA 1
ATOM 765 C C . LEU A 1 95 ? 29.498 31.069 -4.149 1.00 20.49 95 LEU X C 1
ATOM 766 O O . LEU A 1 95 ? 30.237 30.090 -4.231 1.00 21.04 95 LEU X O 1
ATOM 771 N N . GLU A 1 96 ? 29.715 32.200 -4.812 1.00 21.50 96 GLU X N 1
ATOM 772 C CA . GLU A 1 96 ? 30.847 32.389 -5.719 1.00 22.57 96 GLU X CA 1
ATOM 773 C C . GLU A 1 96 ? 32.189 32.324 -4.970 1.00 22.36 96 GLU X C 1
ATOM 774 O O . GLU A 1 96 ? 33.153 31.741 -5.473 1.00 22.25 96 GLU X O 1
ATOM 780 N N . ASP A 1 97 ? 32.234 32.901 -3.768 1.00 21.88 97 ASP X N 1
ATOM 781 C CA . ASP A 1 97 ? 33.450 32.908 -2.942 1.00 22.07 97 ASP X CA 1
ATOM 782 C C . ASP A 1 97 ? 33.837 31.499 -2.481 1.00 22.13 97 ASP X C 1
ATOM 783 O O . ASP A 1 97 ? 34.998 31.106 -2.593 1.00 21.88 97 ASP X O 1
ATOM 788 N N . ILE A 1 98 ? 32.855 30.756 -1.964 1.00 22.48 98 ILE X N 1
ATOM 789 C CA . ILE A 1 98 ? 33.054 29.370 -1.524 1.00 22.94 98 ILE X CA 1
ATOM 790 C C . ILE A 1 98 ? 33.491 28.478 -2.696 1.00 23.81 98 ILE X C 1
ATOM 791 O O . ILE A 1 98 ? 34.394 27.656 -2.549 1.00 23.78 98 ILE X O 1
ATOM 796 N N . GLU A 1 99 ? 32.879 28.670 -3.862 1.00 24.99 99 GLU X N 1
ATOM 797 C CA . GLU A 1 99 ? 33.309 27.962 -5.077 1.00 26.14 99 GLU X CA 1
ATOM 798 C C . GLU A 1 99 ? 34.778 28.245 -5.417 1.00 26.66 99 GLU X C 1
ATOM 799 O O . GLU A 1 99 ? 35.515 27.326 -5.777 1.00 27.07 99 GLU X O 1
ATOM 805 N N . SER A 1 100 ? 35.204 29.504 -5.292 1.00 27.02 100 SER X N 1
ATOM 806 C CA . SER A 1 100 ? 36.613 29.868 -5.501 1.00 27.41 100 SER X CA 1
ATOM 807 C C . SER A 1 100 ? 37.528 29.208 -4.479 1.00 27.12 100 SER X C 1
ATOM 808 O O . SER A 1 100 ? 38.609 28.723 -4.821 1.00 27.30 100 SER X O 1
ATOM 811 N N . VAL A 1 101 ? 37.089 29.205 -3.224 1.00 26.68 101 VAL X N 1
ATOM 812 C CA . VAL A 1 101 ? 37.869 28.648 -2.124 1.00 26.10 101 VAL X CA 1
ATOM 813 C C . VAL A 1 101 ? 37.924 27.118 -2.169 1.00 25.87 101 VAL X C 1
ATOM 814 O O . VAL A 1 101 ? 38.976 26.521 -1.929 1.00 25.50 101 VAL X O 1
ATOM 818 N N . GLU A 1 102 ? 36.789 26.495 -2.475 1.00 25.73 102 GLU X N 1
ATOM 819 C CA . GLU A 1 102 ? 36.639 25.044 -2.347 1.00 25.83 102 GLU X CA 1
ATOM 820 C C . GLU A 1 102 ? 36.654 24.287 -3.678 1.00 26.00 102 GLU X C 1
ATOM 821 O O . GLU A 1 102 ? 36.701 23.055 -3.686 1.00 25.88 102 GLU X O 1
ATOM 827 N N . GLY A 1 103 ? 36.602 25.025 -4.785 1.00 26.07 103 GLY X N 1
ATOM 828 C CA . GLY A 1 103 ? 36.571 24.436 -6.128 1.00 26.80 103 GLY X CA 1
ATOM 829 C C . GLY A 1 103 ? 35.195 23.953 -6.544 1.00 26.94 103 GLY X C 1
ATOM 830 O O . GLY A 1 103 ? 35.036 23.322 -7.589 1.00 27.22 103 GLY X O 1
ATOM 831 N N . GLU A 1 104 ? 34.194 24.282 -5.734 1.00 27.11 104 GLU X N 1
ATOM 832 C CA . GLU A 1 104 ? 32.880 23.660 -5.811 1.00 26.99 104 GLU X CA 1
ATOM 833 C C . GLU A 1 104 ? 31.853 24.492 -5.036 1.00 26.59 104 GLU X C 1
ATOM 834 O O . GLU A 1 104 ? 32.137 24.956 -3.932 1.00 26.60 104 GLU X O 1
ATOM 840 N N . ARG A 1 105 ? 30.671 24.684 -5.620 1.00 25.82 105 ARG X N 1
ATOM 841 C CA . ARG A 1 105 ? 29.572 25.360 -4.928 1.00 25.32 105 ARG X CA 1
ATOM 842 C C . ARG A 1 105 ? 29.064 24.514 -3.759 1.00 23.94 105 ARG X C 1
ATOM 843 O O . ARG A 1 105 ? 29.044 23.291 -3.857 1.00 23.74 105 ARG X O 1
ATOM 851 N N . PRO A 1 106 ? 28.690 25.159 -2.631 1.00 22.66 106 PRO X N 1
ATOM 852 C CA . PRO A 1 106 ? 28.331 24.393 -1.434 1.00 21.69 106 PRO X CA 1
ATOM 853 C C . PRO A 1 106 ? 26.932 23.779 -1.454 1.00 21.08 106 PRO X C 1
ATOM 854 O O . PRO A 1 106 ? 26.067 24.233 -2.193 1.00 20.99 106 PRO X O 1
ATOM 858 N N . LEU A 1 107 ? 26.727 22.752 -0.631 1.00 20.42 107 LEU X N 1
ATOM 859 C CA . LEU A 1 107 ? 25.382 22.322 -0.253 1.00 19.76 107 LEU X CA 1
ATOM 860 C C . LEU A 1 107 ? 24.784 23.381 0.670 1.00 19.42 107 LEU X C 1
ATOM 861 O O . LEU A 1 107 ? 25.420 23.791 1.642 1.00 19.62 107 LEU X O 1
ATOM 866 N N . ILE A 1 108 ? 23.567 23.814 0.360 1.00 18.88 108 ILE X N 1
ATOM 867 C CA . ILE A 1 108 ? 22.898 24.863 1.120 1.00 18.85 108 ILE X CA 1
ATOM 868 C C . ILE A 1 108 ? 21.860 24.285 2.077 1.00 18.77 108 ILE X C 1
ATOM 869 O O . ILE A 1 108 ? 20.960 23.539 1.671 1.00 18.88 108 ILE X O 1
ATOM 874 N N . PHE A 1 109 ? 22.013 24.637 3.351 1.00 18.69 109 PHE X N 1
ATOM 875 C CA . PHE A 1 109 ? 21.094 24.255 4.412 1.00 18.29 109 PHE X CA 1
ATOM 876 C C . PHE A 1 109 ? 20.283 2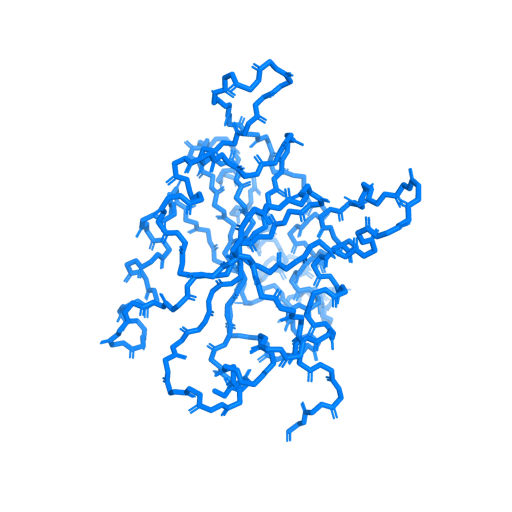5.468 4.860 1.00 18.12 109 PHE X C 1
ATOM 877 O O . PHE A 1 109 ? 20.822 26.407 5.455 1.00 17.86 109 PHE X O 1
ATOM 885 N N . PHE A 1 110 ? 18.986 25.426 4.549 1.00 17.23 110 PHE X N 1
ATOM 886 C CA . PHE A 1 110 ? 18.007 26.444 4.913 1.00 16.56 110 PHE X CA 1
ATOM 887 C C . PHE A 1 110 ? 17.557 26.161 6.333 1.00 16.34 110 PHE X C 1
ATOM 888 O O . PHE A 1 110 ? 17.390 24.997 6.713 1.00 16.26 110 PHE X O 1
ATOM 896 N N . THR A 1 111 ? 17.372 27.217 7.122 1.00 15.83 111 THR X N 1
ATOM 897 C CA . THR A 1 111 ? 16.895 27.068 8.497 1.00 16.03 111 THR X CA 1
ATOM 898 C C . THR A 1 111 ? 15.670 27.939 8.724 1.00 16.15 111 THR X C 1
ATOM 899 O O . THR A 1 111 ? 15.574 29.036 8.176 1.00 16.50 111 THR X O 1
ATOM 903 N N . SER A 1 112 ? 14.742 27.437 9.532 1.00 16.44 112 SER X N 1
ATOM 904 C CA . SER A 1 112 ? 13.487 28.130 9.820 1.00 16.68 112 SER X CA 1
ATOM 905 C C . SER A 1 112 ? 12.787 27.503 11.015 1.00 17.03 112 SER X C 1
ATOM 906 O O . SER A 1 112 ? 12.768 26.277 11.149 1.00 16.57 112 SER X O 1
ATOM 909 N N . ALA A 1 113 ? 12.208 28.350 11.870 1.00 17.44 113 ALA X N 1
ATOM 910 C CA . ALA A 1 113 ? 11.317 27.900 12.939 1.00 18.52 113 ALA X CA 1
ATOM 911 C C . ALA A 1 113 ? 10.034 27.287 12.391 1.00 19.33 113 ALA X C 1
ATOM 912 O O . ALA A 1 113 ? 9.382 26.496 13.075 1.00 19.21 113 ALA X O 1
ATOM 914 N N . LYS A 1 114 ? 9.686 27.656 11.160 1.00 20.22 114 LYS X N 1
ATOM 915 C CA . LYS A 1 114 ? 8.424 27.245 10.533 1.00 21.47 114 LYS X CA 1
ATOM 916 C C . LYS A 1 114 ? 8.569 25.940 9.751 1.00 22.11 114 LY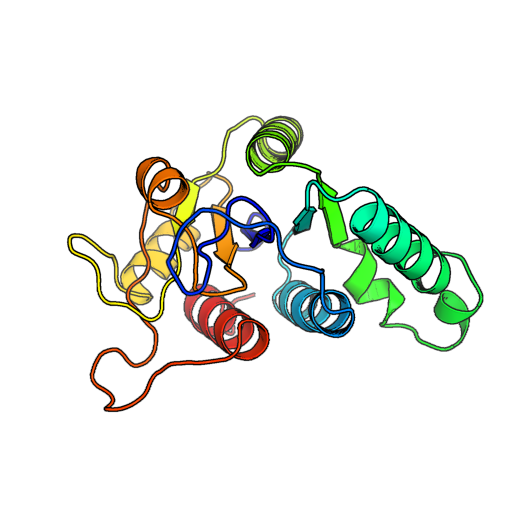S X C 1
ATOM 917 O O . LYS A 1 114 ? 9.364 25.844 8.811 1.00 21.70 114 LYS X O 1
ATOM 923 N N . LYS A 1 115 ? 7.773 24.950 10.141 1.00 23.04 115 LYS X N 1
ATOM 924 C CA . LYS A 1 115 ? 7.808 23.626 9.532 1.00 24.64 115 LYS X CA 1
ATOM 925 C C . LYS A 1 115 ? 7.494 23.657 8.037 1.00 25.38 115 LYS X C 1
ATOM 926 O O . LYS A 1 115 ? 6.446 24.155 7.615 1.00 25.61 115 LYS X O 1
ATOM 932 N N . ARG A 1 116 ? 8.422 23.126 7.252 1.00 26.35 116 ARG X N 1
ATOM 933 C CA . ARG A 1 116 ? 8.250 22.982 5.814 1.00 27.72 116 ARG X CA 1
ATOM 934 C C . ARG A 1 116 ? 8.048 21.528 5.451 1.00 28.26 116 ARG X C 1
ATOM 935 O O . ARG A 1 116 ? 8.451 20.624 6.190 1.00 28.55 116 ARG X O 1
ATOM 943 N N . GLU A 1 117 ? 7.420 21.323 4.298 1.00 28.71 117 GLU X N 1
ATOM 944 C CA . GLU A 1 117 ? 7.411 20.040 3.613 1.00 29.33 117 GLU X CA 1
ATOM 945 C C . GLU A 1 117 ? 8.837 19.667 3.199 1.00 28.86 117 GLU X C 1
ATOM 946 O O . GLU A 1 117 ? 9.650 20.543 2.906 1.00 29.13 117 GLU X O 1
ATOM 952 N N . ASN A 1 118 ? 9.138 18.370 3.190 1.00 28.46 118 ASN X N 1
ATOM 953 C CA . ASN A 1 118 ? 10.400 17.854 2.653 1.00 27.99 118 ASN X CA 1
ATOM 954 C C . ASN A 1 118 ? 11.668 18.412 3.318 1.00 27.28 118 ASN X C 1
ATOM 955 O O . ASN A 1 118 ? 12.603 18.851 2.638 1.00 27.32 118 ASN X O 1
ATOM 960 N N . ASP A 1 119 ? 11.699 18.386 4.645 1.00 26.14 119 ASP X N 1
ATOM 961 C CA . ASP A 1 119 ? 12.888 18.823 5.379 1.00 25.41 119 ASP X CA 1
ATOM 962 C C . ASP A 1 119 ? 13.694 17.613 5.866 1.00 24.76 119 ASP X C 1
ATOM 963 O O . ASP A 1 119 ? 13.251 16.466 5.713 1.00 24.83 119 ASP X O 1
ATOM 968 N N . ILE A 1 120 ? 14.878 17.864 6.426 1.00 23.60 120 ILE X N 1
ATOM 969 C CA . ILE A 1 120 ? 15.697 16.801 7.014 1.00 22.72 120 ILE X CA 1
ATOM 970 C C . ILE A 1 120 ? 15.863 17.001 8.519 1.00 22.11 120 ILE X C 1
ATOM 971 O O . ILE A 1 120 ? 15.776 18.124 9.018 1.00 22.03 120 ILE X O 1
ATOM 976 N N . SER A 1 121 ? 16.093 15.909 9.242 1.00 21.28 121 SER X N 1
ATOM 977 C CA . SER A 1 121 ? 16.352 16.009 10.670 1.00 20.48 121 SER X CA 1
ATOM 978 C C . SER A 1 121 ? 17.795 16.454 10.864 1.00 20.04 121 SER X C 1
ATOM 979 O O . SER A 1 121 ? 18.588 16.424 9.925 1.00 19.52 121 SER X O 1
ATOM 982 N N . PHE A 1 122 ? 18.130 16.858 12.083 1.00 19.77 122 PHE X N 1
ATOM 983 C CA . PHE A 1 122 ? 19.511 17.199 12.409 1.00 20.19 122 PHE X CA 1
ATOM 984 C C . PHE A 1 122 ? 20.445 15.985 12.358 1.00 20.01 122 PHE X C 1
ATOM 985 O O . PHE A 1 122 ? 21.619 16.126 12.025 1.00 20.06 122 PHE X O 1
ATOM 993 N N . GLU A 1 123 ? 19.912 14.800 12.668 1.00 20.04 123 GLU X N 1
ATOM 994 C CA . GLU A 1 123 ? 20.650 13.538 12.519 1.00 20.31 123 GLU X CA 1
ATOM 995 C C . GLU A 1 123 ? 21.011 13.303 11.044 1.00 19.62 123 GLU X C 1
ATOM 996 O O . GLU A 1 123 ? 22.151 12.949 10.716 1.00 19.67 123 GLU X O 1
ATOM 1002 N N . GLU A 1 124 ? 20.030 13.516 10.171 1.00 19.04 124 GLU X N 1
ATOM 1003 C CA . GLU A 1 124 ? 20.221 13.432 8.718 1.00 18.60 124 GLU X CA 1
ATOM 1004 C C . GLU A 1 124 ? 21.201 14.489 8.199 1.00 18.16 124 GLU X C 1
ATOM 1005 O O . GLU A 1 124 ? 22.014 14.207 7.320 1.00 17.99 124 GLU X O 1
ATOM 1011 N N . GLY A 1 125 ? 21.133 15.694 8.765 1.00 17.83 125 GLY X N 1
ATOM 1012 C CA . GLY A 1 125 ? 22.073 16.765 8.442 1.00 17.95 125 GLY X CA 1
ATOM 1013 C C . GLY A 1 125 ? 23.490 16.447 8.881 1.00 18.38 125 GLY X C 1
ATOM 1014 O O . GLY A 1 125 ? 24.439 16.684 8.141 1.00 17.83 125 GLY X O 1
ATOM 1015 N N . ARG A 1 126 ? 23.626 15.904 10.089 1.00 18.92 126 ARG X N 1
ATOM 1016 C CA . ARG A 1 126 ? 24.930 15.499 10.626 1.00 20.18 126 ARG X CA 1
ATOM 1017 C C . ARG A 1 126 ? 25.563 14.447 9.718 1.00 20.33 126 ARG X C 1
ATOM 1018 O O . ARG A 1 126 ? 26.738 14.545 9.370 1.00 20.20 126 ARG X O 1
ATOM 1026 N N . ARG A 1 127 ? 24.760 13.457 9.327 1.00 20.65 127 ARG X N 1
ATOM 1027 C CA . ARG A 1 127 ? 25.201 12.398 8.425 1.00 21.52 127 ARG X CA 1
ATOM 1028 C C . ARG A 1 127 ? 25.769 12.969 7.121 1.00 21.11 127 ARG X C 1
ATOM 1029 O O . ARG A 1 127 ? 26.861 12.587 6.699 1.00 21.02 127 ARG X O 1
ATOM 1037 N N . ILE A 1 128 ? 25.037 13.893 6.503 1.00 20.95 128 ILE X N 1
ATOM 1038 C CA . ILE A 1 128 ? 25.496 14.556 5.280 1.00 21.08 128 ILE X CA 1
ATOM 1039 C C . ILE A 1 128 ? 26.882 15.189 5.487 1.00 21.96 128 ILE X C 1
ATOM 1040 O O . ILE A 1 128 ? 27.800 14.952 4.701 1.00 21.89 128 ILE X O 1
ATOM 1045 N N . ILE A 1 129 ? 27.038 15.959 6.562 1.00 22.64 129 ILE X N 1
ATOM 1046 C CA . ILE A 1 129 ? 28.306 16.652 6.836 1.00 23.75 129 ILE X CA 1
ATOM 1047 C C . ILE A 1 129 ? 29.458 15.668 7.077 1.00 24.14 129 ILE X C 1
ATOM 1048 O O . ILE A 1 129 ? 30.588 15.925 6.652 1.00 24.26 129 ILE X O 1
ATOM 1053 N N . ILE A 1 130 ? 29.162 14.545 7.736 1.00 24.61 130 ILE X N 1
ATOM 1054 C CA . ILE A 1 130 ? 30.154 13.479 7.980 1.00 25.59 130 ILE X CA 1
ATOM 1055 C C . ILE A 1 130 ? 30.622 12.831 6.669 1.00 25.39 130 ILE X C 1
ATOM 1056 O O . ILE A 1 130 ? 31.826 12.698 6.424 1.00 25.83 130 ILE X O 1
ATOM 1061 N N . GLU A 1 131 ? 29.659 12.468 5.826 1.00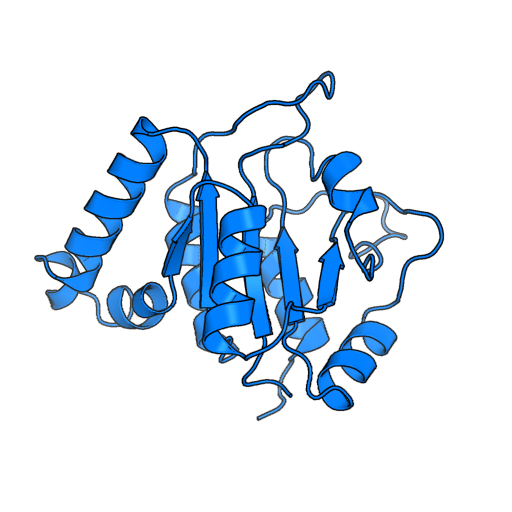 25.05 131 GLU X N 1
ATOM 1062 C CA . GLU A 1 131 ? 29.901 11.660 4.629 1.00 24.67 131 GLU X CA 1
ATOM 1063 C C . GLU A 1 131 ? 30.350 12.453 3.396 1.00 24.36 131 GLU X C 1
ATOM 1064 O O . GLU A 1 131 ? 30.937 11.887 2.474 1.00 24.35 131 GLU X O 1
ATOM 1070 N N . THR A 1 132 ? 30.065 13.753 3.377 1.00 24.01 132 THR X N 1
ATOM 1071 C CA . THR A 1 132 ? 30.342 14.582 2.202 1.00 23.76 132 THR X CA 1
ATOM 1072 C C . THR A 1 132 ? 31.785 15.082 2.117 1.00 23.63 132 THR X C 1
ATOM 1073 O O . THR A 1 132 ? 32.471 15.223 3.132 1.00 24.10 132 THR X O 1
ATOM 1077 N N . GLU A 1 133 ? 32.222 15.348 0.890 1.00 23.46 133 GLU X N 1
ATOM 1078 C CA . GLU A 1 133 ? 33.457 16.078 0.616 1.00 23.29 133 GLU X CA 1
ATOM 1079 C C . GLU A 1 133 ? 33.132 17.476 0.098 1.00 22.57 133 GLU X C 1
ATOM 1080 O O . GLU A 1 133 ? 34.030 18.279 -0.158 1.00 22.16 133 GLU X O 1
ATOM 1086 N N . LYS A 1 134 ? 31.840 17.756 -0.065 1.00 21.77 134 LYS X N 1
ATOM 1087 C CA . LYS A 1 134 ? 31.381 19.070 -0.501 1.00 21.17 134 LYS X CA 1
ATOM 1088 C C . LYS A 1 134 ? 31.413 20.073 0.659 1.00 20.68 134 LYS X C 1
ATOM 1089 O O . LYS A 1 134 ? 31.195 19.687 1.813 1.00 20.68 134 LYS X O 1
ATOM 1095 N N . PRO A 1 135 ? 31.678 21.362 0.360 1.00 20.27 135 PRO X N 1
ATOM 1096 C CA . PRO A 1 135 ? 31.462 22.396 1.382 1.00 19.85 135 PRO X CA 1
ATOM 1097 C C . PRO A 1 135 ? 29.983 22.505 1.741 1.00 19.50 135 PRO X C 1
ATOM 1098 O O . PRO A 1 135 ? 29.123 22.256 0.897 1.00 19.50 135 PRO X O 1
ATOM 1102 N N . VAL A 1 136 ? 29.699 22.865 2.990 1.00 19.03 136 VAL X N 1
ATOM 1103 C CA . VAL A 1 136 ? 28.332 23.040 3.462 1.00 18.33 136 VAL X CA 1
ATOM 1104 C C . VAL A 1 136 ? 28.153 24.492 3.914 1.00 17.63 136 VAL X C 1
ATOM 1105 O O . VAL A 1 136 ? 29.050 25.073 4.513 1.00 17.43 136 VAL X O 1
ATOM 1109 N N . LEU A 1 137 ? 27.011 25.078 3.569 1.00 16.97 137 LEU X N 1
ATOM 1110 C CA . LEU A 1 137 ? 26.686 26.450 3.946 1.00 16.52 137 LEU X CA 1
ATOM 1111 C C . LEU A 1 137 ? 25.340 26.462 4.644 1.00 16.42 137 LEU X C 1
ATOM 1112 O O . LEU A 1 137 ? 24.313 26.085 4.050 1.00 16.91 137 LEU X O 1
ATOM 1117 N N . ILE A 1 138 ? 25.369 26.869 5.910 1.00 15.52 138 ILE X N 1
ATOM 1118 C CA . ILE A 1 138 ? 24.188 27.007 6.739 1.00 15.03 138 ILE X CA 1
ATOM 1119 C C . ILE A 1 138 ? 23.672 28.445 6.622 1.00 14.69 138 ILE X C 1
ATOM 1120 O O . ILE A 1 138 ? 24.405 29.398 6.875 1.00 13.72 138 ILE X O 1
ATOM 1125 N N . LEU A 1 139 ? 22.413 28.594 6.213 1.00 14.06 139 LEU X N 1
ATOM 1126 C CA . LEU A 1 139 ? 21.841 29.912 6.038 1.00 14.18 139 LEU X CA 1
ATOM 1127 C C . LEU A 1 139 ? 20.958 30.260 7.215 1.00 13.94 139 LEU X C 1
ATOM 1128 O O . LEU A 1 139 ? 20.118 29.459 7.644 1.00 14.37 139 LEU X O 1
ATOM 1133 N N . LEU A 1 140 ? 21.162 31.468 7.720 1.00 13.65 140 LEU X N 1
ATOM 1134 C CA . LEU A 1 140 ? 20.389 32.008 8.837 1.00 13.61 140 LEU X CA 1
ATOM 1135 C C . LEU A 1 140 ? 19.724 33.308 8.431 1.00 13.86 140 LEU X C 1
ATOM 1136 O O . LEU A 1 140 ? 20.342 34.160 7.775 1.00 14.13 140 LEU X O 1
ATOM 1141 N N . GLY A 1 141 ? 18.473 33.473 8.842 1.00 14.01 141 GLY X N 1
ATOM 1142 C CA . GLY A 1 141 ? 17.719 34.664 8.490 1.00 14.80 141 GLY X CA 1
ATOM 1143 C C . GLY A 1 141 ? 17.713 35.752 9.546 1.00 15.12 141 GLY X C 1
ATOM 1144 O O . GLY A 1 141 ? 18.188 35.559 10.667 1.00 15.12 141 GLY X O 1
ATOM 1145 N N . THR A 1 142 ? 17.184 36.907 9.149 1.00 15.53 142 THR X N 1
ATOM 1146 C CA . THR A 1 142 ? 16.895 38.028 10.037 1.00 15.87 142 THR X CA 1
ATOM 1147 C C . THR A 1 142 ? 15.463 38.459 9.712 1.00 16.55 142 THR X C 1
ATOM 1148 O O . THR A 1 142 ? 14.762 37.753 8.977 1.00 16.56 142 THR X O 1
ATOM 1152 N N . GLY A 1 143 ? 15.019 39.585 10.269 1.00 17.24 143 GLY X N 1
ATOM 1153 C CA . GLY A 1 143 ? 13.670 40.093 10.014 1.00 18.34 143 GLY X CA 1
ATOM 1154 C C . GLY A 1 143 ? 12.629 39.046 10.351 1.00 19.12 143 GLY X C 1
ATOM 1155 O O . GLY A 1 143 ? 12.607 38.534 11.470 1.00 19.29 143 GLY X O 1
ATOM 1156 N N . TRP A 1 144 ? 11.783 38.717 9.378 1.00 19.33 144 TRP X N 1
ATOM 1157 C CA . TRP A 1 144 ? 10.747 37.700 9.555 1.00 19.71 144 TRP X CA 1
ATOM 1158 C C . TRP A 1 144 ? 11.071 36.383 8.844 1.00 19.21 144 TRP X C 1
ATOM 1159 O O . TRP A 1 144 ? 10.188 35.574 8.567 1.00 18.78 144 TRP X O 1
ATOM 1170 N N . GLY A 1 145 ? 12.355 36.164 8.576 1.00 18.79 145 GLY X N 1
ATOM 1171 C CA . GLY A 1 145 ? 12.823 34.858 8.128 1.00 18.28 145 GLY X CA 1
ATOM 1172 C C . GLY A 1 145 ? 13.336 34.865 6.705 1.00 17.92 145 GLY X C 1
ATOM 1173 O O . GLY A 1 145 ? 13.181 35.853 5.991 1.00 18.25 145 GLY X O 1
ATOM 1174 N N . LEU A 1 146 ? 13.945 33.751 6.300 1.00 17.34 146 LEU X N 1
ATOM 1175 C CA . LEU A 1 146 ? 14.464 33.588 4.942 1.00 16.74 146 LEU X CA 1
ATOM 1176 C C . LEU A 1 146 ? 13.315 33.456 3.938 1.00 17.11 146 LEU X C 1
ATOM 1177 O O . LEU A 1 146 ? 12.353 32.725 4.191 1.00 17.00 146 LEU X O 1
ATOM 1182 N N . PRO A 1 147 ? 13.408 34.167 2.795 1.00 17.52 147 PRO X N 1
ATOM 1183 C CA . PRO A 1 147 ? 12.316 34.176 1.819 1.00 17.72 147 PRO X CA 1
ATOM 1184 C C . PRO A 1 147 ? 12.265 32.949 0.907 1.00 18.34 147 PRO X C 1
ATOM 1185 O O . PRO A 1 147 ? 13.248 32.193 0.805 1.00 17.80 147 PRO X O 1
ATOM 1189 N N . ASP A 1 148 ? 11.130 32.780 0.223 1.00 19.07 148 ASP X N 1
ATOM 1190 C CA . ASP A 1 148 ? 10.929 31.662 -0.708 1.00 19.99 148 ASP X CA 1
ATOM 1191 C C . ASP A 1 148 ? 11.980 31.571 -1.810 1.00 20.16 148 ASP X C 1
ATOM 1192 O O . ASP A 1 148 ? 12.394 30.474 -2.171 1.00 20.28 148 ASP X O 1
ATOM 1197 N N . GLU A 1 149 ? 12.429 32.716 -2.331 1.00 20.37 149 GLU X N 1
ATOM 1198 C CA . GLU A 1 149 ? 13.474 32.720 -3.368 1.00 20.75 149 GLU X CA 1
ATOM 1199 C C . GLU A 1 149 ? 14.784 32.066 -2.909 1.00 20.36 149 GLU X C 1
ATOM 1200 O O . GLU A 1 149 ? 15.511 31.499 -3.721 1.00 20.09 149 GLU X O 1
ATOM 1206 N N . ILE A 1 150 ? 15.077 32.159 -1.615 1.00 19.88 150 ILE X N 1
ATOM 1207 C CA . ILE A 1 150 ? 16.231 31.470 -1.031 1.00 20.05 150 ILE X CA 1
ATOM 1208 C C . ILE A 1 150 ? 15.891 29.996 -0.726 1.00 20.25 150 ILE X C 1
ATOM 1209 O O . ILE A 1 150 ? 16.715 29.104 -0.953 1.00 19.93 150 ILE X O 1
ATOM 1214 N N . LEU A 1 151 ? 14.680 29.752 -0.224 1.00 21.09 151 LEU X N 1
ATOM 1215 C CA . LEU A 1 151 ? 14.148 28.386 -0.081 1.00 22.02 151 LEU X CA 1
ATOM 1216 C C . LEU A 1 151 ? 14.276 27.600 -1.387 1.00 22.62 151 LEU X C 1
ATOM 1217 O O . LEU A 1 151 ? 14.705 26.441 -1.383 1.00 22.86 151 LEU X O 1
ATOM 1222 N N . GLU A 1 152 ? 13.947 28.250 -2.504 1.00 23.30 152 GLU X N 1
ATOM 1223 C CA . GLU A 1 152 ? 13.956 27.597 -3.818 1.00 23.83 152 GLU X CA 1
ATOM 1224 C C . GLU A 1 152 ? 15.324 27.138 -4.297 1.00 23.26 152 GLU X C 1
ATOM 1225 O O . GLU A 1 152 ? 15.417 26.199 -5.088 1.00 23.53 152 GLU X O 1
ATOM 1231 N N . ILE A 1 153 ? 16.380 27.799 -3.827 1.00 22.54 153 ILE X N 1
ATOM 1232 C CA . ILE A 1 153 ? 17.745 27.433 -4.209 1.00 21.88 153 ILE X CA 1
ATOM 1233 C C . ILE A 1 153 ? 18.492 26.628 -3.137 1.00 21.18 153 ILE X C 1
ATOM 1234 O O . ILE A 1 153 ? 19.653 26.290 -3.316 1.00 20.77 153 ILE X O 1
ATOM 1239 N N . SER A 1 154 ? 17.819 26.314 -2.032 1.00 20.87 154 SER X N 1
ATOM 1240 C CA . SER A 1 154 ? 18.433 25.524 -0.956 1.00 20.36 154 SER X CA 1
ATOM 1241 C C . SER A 1 154 ? 18.374 24.028 -1.258 1.00 20.36 154 SER X C 1
ATOM 1242 O O . SER A 1 154 ? 17.341 23.533 -1.706 1.00 20.66 154 SER X O 1
ATOM 1245 N N . ASP A 1 155 ? 19.481 23.323 -1.025 1.00 19.79 155 ASP X N 1
ATOM 1246 C CA . ASP A 1 155 ? 19.545 21.876 -1.250 1.00 19.56 155 ASP X CA 1
ATOM 1247 C C . ASP A 1 155 ? 18.775 21.122 -0.174 1.00 19.39 155 ASP X C 1
ATOM 1248 O O . ASP A 1 155 ? 18.071 20.148 -0.467 1.00 18.96 155 ASP X O 1
ATOM 1253 N N . TYR A 1 156 ? 18.897 21.596 1.067 1.00 18.53 156 TYR X N 1
ATOM 1254 C CA . TYR A 1 156 ? 18.272 20.964 2.219 1.00 18.07 156 TYR X CA 1
ATOM 1255 C C . TYR A 1 156 ? 17.647 22.019 3.129 1.00 18.14 156 TYR X C 1
ATOM 1256 O O . TYR A 1 156 ? 18.177 23.124 3.280 1.00 17.73 156 TYR X O 1
ATOM 1265 N N . VAL A 1 157 ? 16.506 21.670 3.713 1.00 17.66 157 VAL X N 1
ATOM 1266 C CA . VAL A 1 157 ? 15.900 22.465 4.757 1.00 17.80 157 VAL X CA 1
ATOM 1267 C C . VAL A 1 157 ? 16.029 21.612 5.993 1.00 17.96 157 VAL X C 1
ATOM 1268 O O . VAL A 1 157 ? 15.522 20.490 6.028 1.00 18.01 157 VAL X O 1
ATOM 1272 N N . LEU A 1 158 ? 16.743 22.127 6.986 1.00 17.72 158 LEU X N 1
ATOM 1273 C CA . LEU A 1 158 ? 16.789 21.505 8.296 1.00 17.73 158 LEU X CA 1
ATOM 1274 C C . LEU A 1 158 ? 15.460 21.725 8.971 1.00 17.64 158 LEU X C 1
ATOM 1275 O O . LEU A 1 158 ? 14.897 22.817 8.881 1.00 17.75 158 LEU X O 1
ATOM 1280 N N . GLU A 1 159 ? 14.959 20.691 9.646 1.00 17.60 159 GLU X N 1
ATOM 1281 C CA . GLU A 1 159 ? 13.734 20.795 10.421 1.00 17.96 159 GLU X CA 1
ATOM 1282 C C . GLU A 1 159 ? 13.873 21.925 11.451 1.00 17.69 159 GLU X C 1
ATOM 1283 O O . GLU A 1 159 ? 14.990 22.292 11.835 1.00 17.63 159 GLU X O 1
ATOM 1289 N N . PRO A 1 160 ? 12.742 22.493 11.886 1.00 17.81 160 PRO X N 1
ATOM 1290 C CA . PRO A 1 160 ? 12.831 23.509 12.927 1.00 17.83 160 PRO X CA 1
ATOM 1291 C C . PRO A 1 160 ? 13.366 22.921 14.226 1.00 17.98 160 PRO X C 1
ATOM 1292 O O . PRO A 1 160 ? 13.099 21.755 14.537 1.00 18.03 160 PRO X O 1
ATOM 1296 N N . ILE A 1 161 ? 14.113 23.732 14.968 1.00 17.58 161 ILE X N 1
ATOM 1297 C CA . ILE A 1 161 ? 14.434 23.427 16.352 1.00 17.60 161 ILE X CA 1
ATOM 1298 C C . ILE A 1 161 ? 13.131 23.486 17.127 1.00 17.94 161 ILE X C 1
ATOM 1299 O O . ILE A 1 161 ? 12.354 24.425 16.952 1.00 17.97 161 ILE X O 1
ATOM 1304 N N . ARG A 1 162 ? 12.900 22.480 17.970 1.00 18.15 162 ARG X N 1
ATOM 1305 C CA . ARG A 1 162 ? 11.727 22.427 18.844 1.00 18.91 162 ARG X CA 1
ATOM 1306 C C . ARG A 1 162 ? 10.410 22.634 18.090 1.00 19.32 162 ARG X C 1
ATOM 1307 O O . ARG A 1 162 ? 9.562 23.422 18.512 1.00 19.52 162 ARG X O 1
ATOM 1315 N N . ALA A 1 163 ? 10.258 21.911 16.983 1.00 20.43 163 ALA X N 1
ATOM 1316 C CA . ALA A 1 163 ? 9.066 21.984 16.121 1.00 21.57 163 ALA X CA 1
ATOM 1317 C C . ALA A 1 163 ? 7.761 21.592 16.817 1.00 22.54 163 ALA X C 1
ATOM 1318 O O . ALA A 1 163 ? 6.694 22.095 16.463 1.00 22.68 163 ALA X O 1
ATOM 1320 N N . GLN A 1 164 ? 7.843 20.694 17.799 1.00 23.33 164 GLN X N 1
ATOM 1321 C CA . GLN A 1 164 ? 6.644 20.238 18.524 1.00 24.12 164 GLN X CA 1
ATOM 1322 C C . GLN A 1 164 ? 6.323 21.059 19.784 1.00 23.99 164 GLN X C 1
ATOM 1323 O O . GLN A 1 164 ? 5.341 20.783 20.482 1.00 24.11 164 GLN X O 1
ATOM 1329 N N . SER A 1 165 ? 7.138 22.070 20.067 1.00 23.64 165 SER X N 1
ATOM 1330 C CA . SER A 1 165 ? 6.877 22.965 21.197 1.00 23.66 165 SER X CA 1
ATOM 1331 C C . SER A 1 165 ? 5.760 23.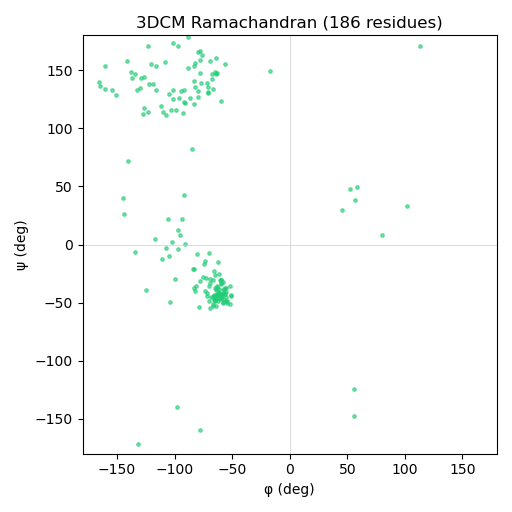949 20.854 1.00 23.56 165 SER X C 1
ATOM 1332 O O . SER A 1 165 ? 5.435 24.142 19.682 1.00 23.54 165 SER X O 1
ATOM 1335 N N . ASP A 1 166 ? 5.177 24.578 21.871 1.00 23.66 166 ASP X N 1
ATOM 1336 C CA . ASP A 1 166 ? 4.150 25.595 21.633 1.00 23.82 166 ASP X CA 1
ATOM 1337 C C . ASP A 1 166 ? 4.753 26.953 21.265 1.00 23.42 166 ASP X C 1
ATOM 1338 O O . ASP A 1 166 ? 4.038 27.868 20.863 1.00 23.80 166 ASP X O 1
ATOM 1343 N N . PHE A 1 167 ? 6.074 27.059 21.388 1.00 22.74 167 PHE X N 1
ATOM 1344 C 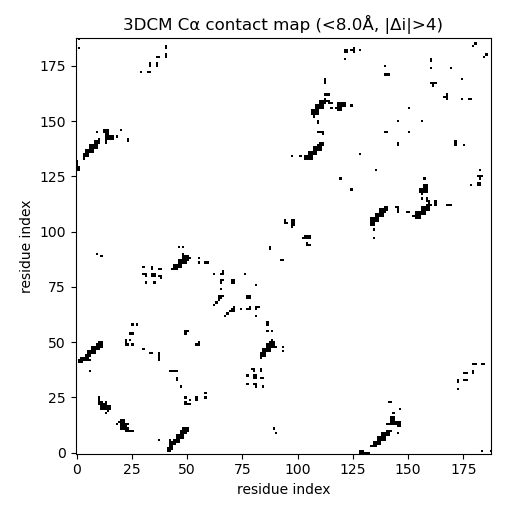CA . PHE A 1 167 ? 6.820 28.272 21.052 1.00 21.76 167 PHE X CA 1
ATOM 1345 C C . PHE A 1 167 ? 8.211 27.816 20.630 1.00 21.16 167 PHE X C 1
ATOM 1346 O O . PHE A 1 167 ? 8.848 27.032 21.340 1.00 20.78 167 PHE X O 1
ATOM 1354 N N . ASN A 1 168 ? 8.664 28.274 19.462 1.00 19.92 168 ASN X N 1
ATOM 1355 C CA . ASN A 1 168 ? 10.024 27.989 18.998 1.00 19.04 168 ASN X CA 1
ATOM 1356 C C . ASN A 1 168 ? 10.670 29.155 18.227 1.00 18.82 168 ASN X C 1
ATOM 1357 O O . ASN A 1 168 ? 11.559 28.945 17.391 1.00 18.72 168 ASN X O 1
ATOM 1362 N N . HIS A 1 169 ? 10.223 30.378 18.520 1.00 18.19 169 HIS X N 1
ATOM 1363 C CA . HIS A 1 169 ? 10.770 31.567 17.870 1.00 18.42 169 HIS X CA 1
ATOM 1364 C C . HIS A 1 169 ? 12.028 32.063 18.570 1.00 17.63 169 HIS X C 1
ATOM 1365 O O . HIS A 1 169 ? 11.992 32.987 19.385 1.00 17.34 169 HIS X O 1
ATOM 1372 N N . LEU A 1 170 ? 13.141 31.425 18.235 1.00 16.58 170 LEU X N 1
ATOM 1373 C CA . LEU A 1 170 ? 14.440 31.746 18.821 1.00 15.83 170 LEU X CA 1
ATOM 1374 C C . LEU A 1 170 ? 15.078 32.940 18.123 1.00 15.81 170 LEU X C 1
ATOM 1375 O O . LEU A 1 170 ? 14.784 33.216 16.954 1.00 15.36 170 LEU X O 1
ATOM 1380 N N . SER A 1 171 ? 15.976 33.631 18.828 1.00 15.54 171 SER X N 1
ATOM 1381 C CA . SER A 1 171 ? 16.854 34.589 18.172 1.00 15.38 171 SER X CA 1
ATOM 1382 C C . SER A 1 171 ? 17.738 33.817 17.203 1.00 15.12 171 SER X C 1
ATOM 1383 O O . SER A 1 171 ? 17.911 32.602 17.338 1.00 14.76 171 SER X O 1
ATOM 1386 N N . VAL A 1 172 ? 18.312 34.535 16.248 1.00 15.02 172 VAL X N 1
ATOM 1387 C CA . VAL A 1 172 ? 19.205 33.937 15.270 1.00 15.07 172 VAL X CA 1
ATOM 1388 C C . VAL A 1 172 ? 20.523 33.487 15.917 1.00 15.08 172 VAL X C 1
ATOM 1389 O O . VAL A 1 172 ? 21.137 32.517 15.476 1.00 15.64 172 VAL X O 1
ATOM 1393 N N . ARG A 1 173 ? 20.934 34.186 16.974 1.00 15.22 173 ARG X N 1
ATOM 1394 C CA . ARG A 1 173 ? 22.143 33.845 17.734 1.00 15.31 173 ARG X CA 1
ATOM 1395 C C . ARG A 1 173 ? 21.979 32.528 18.500 1.00 15.32 173 ARG X C 1
ATOM 1396 O O . ARG A 1 173 ? 22.878 31.685 18.499 1.00 16.18 173 ARG X O 1
ATOM 1404 N N . ALA A 1 174 ? 20.834 32.374 19.161 1.00 15.27 174 ALA X N 1
ATOM 1405 C CA . ALA A 1 174 ? 20.473 31.142 19.858 1.00 14.92 174 ALA X CA 1
ATOM 1406 C C . ALA A 1 174 ? 20.249 29.976 18.882 1.00 14.89 174 ALA X C 1
ATOM 1407 O O . ALA A 1 174 ? 20.728 28.865 19.119 1.00 14.44 174 ALA X O 1
ATOM 1409 N N . ALA A 1 175 ? 19.518 30.239 17.795 1.00 14.80 175 ALA X N 1
ATOM 1410 C CA . ALA A 1 175 ? 19.313 29.249 16.734 1.00 14.73 175 ALA X CA 1
ATOM 1411 C C . ALA A 1 175 ? 20.639 28.780 16.133 1.00 14.45 175 ALA X C 1
ATOM 1412 O O . ALA A 1 175 ? 20.883 27.577 16.049 1.00 14.76 175 ALA X O 1
ATOM 1414 N N . ALA A 1 176 ? 21.499 29.723 15.740 1.00 14.26 176 ALA X N 1
ATOM 1415 C CA . ALA A 1 176 ? 22.807 29.381 15.181 1.00 14.07 176 ALA X CA 1
ATOM 1416 C C . ALA A 1 176 ? 23.598 28.481 16.131 1.00 13.74 176 ALA X C 1
ATOM 1417 O O . ALA A 1 176 ? 24.155 27.471 15.716 1.00 13.52 176 ALA X O 1
ATOM 1419 N N . ALA A 1 177 ? 23.608 28.839 17.410 1.00 13.60 177 ALA X N 1
ATOM 1420 C CA . ALA A 1 177 ? 24.328 28.085 18.435 1.00 13.47 177 ALA X CA 1
ATOM 1421 C C . ALA A 1 177 ? 23.864 26.637 18.482 1.00 13.56 177 ALA X C 1
ATOM 1422 O O . ALA A 1 177 ? 24.683 25.717 18.473 1.00 13.74 177 ALA X O 1
ATOM 1424 N N . ILE A 1 178 ? 22.544 26.453 18.500 1.00 13.73 178 ILE X N 1
ATOM 1425 C CA . ILE A 1 178 ? 21.917 25.133 18.608 1.00 13.54 178 ILE X CA 1
ATOM 1426 C C . ILE A 1 178 ? 22.130 24.331 17.327 1.00 13.79 178 ILE X C 1
ATOM 1427 O O . ILE A 1 178 ? 22.551 23.175 17.394 1.00 13.78 178 ILE X O 1
ATOM 1432 N N . ILE A 1 179 ? 21.854 24.947 16.175 1.00 13.64 179 ILE X N 1
ATOM 1433 C CA . ILE A 1 179 ? 22.071 24.311 14.865 1.00 13.66 179 ILE X CA 1
ATOM 1434 C C . ILE A 1 179 ? 23.498 23.775 14.751 1.00 14.10 179 ILE X C 1
ATOM 1435 O O . ILE A 1 179 ? 23.705 22.614 14.405 1.00 14.38 179 ILE X O 1
ATOM 1440 N N . ILE A 1 180 ? 24.473 24.630 15.054 1.00 14.46 180 ILE X N 1
ATOM 1441 C CA . ILE A 1 180 ? 25.889 24.269 14.967 1.00 14.15 180 ILE X CA 1
ATOM 1442 C C . ILE A 1 180 ? 26.259 23.163 15.966 1.00 14.42 180 ILE X C 1
ATOM 1443 O O . ILE A 1 180 ? 26.939 22.204 15.594 1.00 14.77 180 ILE X O 1
ATOM 1448 N N . ASP A 1 181 ? 25.778 23.258 17.208 1.00 14.73 181 ASP X N 1
ATOM 1449 C CA . ASP A 1 181 ? 25.985 22.176 18.180 1.00 15.32 181 ASP X CA 1
ATOM 1450 C C . ASP A 1 181 ? 25.381 20.826 17.768 1.00 15.67 181 ASP X C 1
ATOM 1451 O O . ASP A 1 181 ? 25.994 19.788 17.978 1.00 15.44 181 ASP X O 1
ATOM 1456 N N . ARG A 1 182 ? 24.167 20.846 17.222 1.00 15.92 182 ARG X N 1
ATOM 1457 C CA . ARG A 1 182 ? 23.528 19.626 16.733 1.00 16.88 182 ARG X CA 1
ATOM 1458 C C . ARG A 1 182 ? 24.262 18.997 15.542 1.00 17.02 182 ARG X C 1
ATOM 1459 O O . ARG A 1 182 ? 24.339 17.775 15.426 1.00 17.52 182 ARG X O 1
ATOM 1467 N N . LEU A 1 183 ? 24.797 19.834 14.656 1.00 17.23 183 LEU X N 1
ATOM 1468 C CA . LEU A 1 183 ? 25.474 19.339 13.458 1.00 16.88 183 LEU X CA 1
ATOM 1469 C C . LEU A 1 183 ? 26.928 18.952 13.712 1.00 17.43 183 LEU X C 1
ATOM 1470 O O . LEU A 1 183 ? 27.414 17.971 13.141 1.00 17.44 183 LEU X O 1
ATOM 1475 N N . ILE A 1 184 ? 27.612 19.724 14.555 1.00 17.63 184 ILE X N 1
ATOM 1476 C CA . ILE A 1 184 ? 29.043 19.514 14.820 1.00 18.36 184 ILE X CA 1
ATOM 1477 C C . ILE A 1 184 ? 29.262 18.856 16.182 1.00 19.08 184 ILE X C 1
ATOM 1478 O O . ILE A 1 184 ? 29.995 17.872 16.289 1.00 19.00 184 ILE X O 1
ATOM 1483 N N . GLY A 1 185 ? 28.634 19.407 17.223 1.00 20.03 185 GLY X N 1
ATOM 1484 C CA . GLY A 1 185 ? 28.723 18.831 18.570 1.00 21.13 185 GLY X CA 1
ATOM 1485 C C . GLY A 1 185 ? 30.150 18.680 19.069 1.00 22.03 185 GLY X C 1
ATOM 1486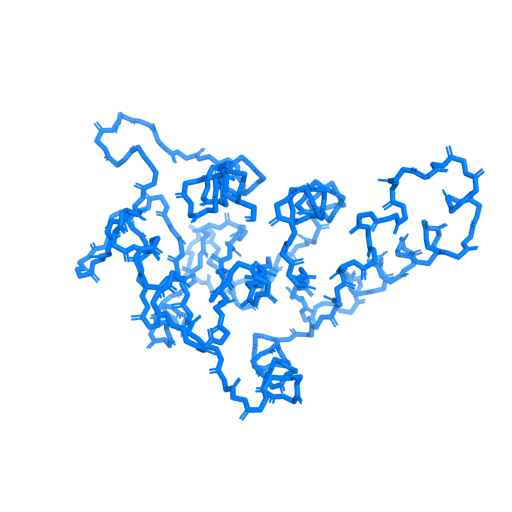 O O . GLY A 1 185 ? 31.026 19.467 18.716 1.00 21.79 185 GLY X O 1
ATOM 1487 N N . GLU A 1 186 ? 30.380 17.653 19.876 1.00 23.14 186 GLU X N 1
ATOM 1488 C CA . GLU A 1 186 ? 31.682 17.424 20.500 1.00 24.69 186 GLU X CA 1
ATOM 1489 C C . GLU A 1 186 ? 32.573 16.509 19.654 1.00 26.20 186 GLU X C 1
ATOM 1490 O O . GLU A 1 186 ? 33.250 15.613 20.168 1.00 26.39 186 GLU X O 1
ATOM 1496 N N . ASN A 1 187 ? 32.565 16.755 18.352 1.00 27.83 187 ASN X N 1
ATOM 1497 C CA . ASN A 1 187 ? 33.375 16.001 17.412 1.00 29.38 187 ASN X CA 1
ATOM 1498 C C . ASN A 1 187 ? 34.575 16.817 16.950 1.00 29.94 187 ASN X C 1
ATOM 1499 O O . ASN A 1 187 ? 34.433 17.975 16.548 1.00 30.60 187 ASN X O 1
ATOM 1504 N N . TYR A 1 188 ? 35.755 16.212 17.043 1.00 30.58 188 TYR X N 1
ATOM 1505 C CA . TYR A 1 188 ? 37.023 16.904 16.812 1.00 31.05 188 TYR X CA 1
ATOM 1506 C C . TYR A 1 188 ? 37.870 16.210 15.744 1.00 31.47 188 TYR X C 1
ATOM 1507 O O . TYR A 1 188 ? 38.018 14.985 15.749 1.00 32.05 188 TYR X O 1
#

Foldseek 3Di:
DQQQEEEEEAQPQAQAPVGPGDGDADDPVVLQLLLVLCVVLNYQAYEYEGQDVVRVVVVVVVLCCCQPNPVVVPDDPVNSSNVRYDYDHDPVRVQVVSCVVLVDGAQEEFEDQDFDPQADELVRLLVCVVPDPGHYYYYFYDHRGDDVVVVVPHNHYYGHDPNVDPDRDDDSSVRSNVSSCSNRNPHD

Solvent-accessible surface area: 9802 Å² total; per-residue (Å²): 105,17,125,52,0,7,0,0,0,0,0,68,16,0,48,4,174,118,42,59,77,58,38,20,63,9,74,57,122,3,0,15,52,0,0,109,19,0,75,100,46,67,6,90,5,0,2,0,0,0,49,68,199,71,32,44,70,68,0,52,130,18,9,124,87,29,99,126,27,137,0,19,200,121,55,84,35,54,17,67,4,0,115,24,4,90,42,62,35,103,14,94,43,0,15,100,22,0,70,92,74,38,68,66,95,10,18,8,0,0,16,31,40,116,124,15,126,148,35,26,33,8,126,90,0,86,164,20,0,92,114,16,136,91,1,1,0,1,0,2,17,21,47,136,26,6,2,90,97,5,30,137,89,20,81,69,15,0,54,6,14,158,38,176,38,153,141,23,134,78,44,26,79,40,18,0,38,58,5,0,64,78,1,4,18,132,82,215

Radius of gyration: 15.89 Å; Cα contacts (8 Å, |Δi|>4): 360; chains: 1; bounding box: 41×40×31 Å